Protein 3FBQ (pdb70)

Solvent-accessible surface area: 14993 Å² total; per-residue (Å²): 167,62,27,58,33,7,0,135,92,5,17,103,79,160,87,15,8,14,88,42,12,66,156,94,21,76,112,57,73,72,50,77,111,40,102,26,0,84,0,13,0,20,1,2,11,1,15,2,16,14,0,8,0,0,6,4,0,44,13,129,60,55,0,5,100,103,14,75,46,65,44,26,18,72,14,71,114,22,127,36,66,31,52,79,63,89,47,38,80,57,48,83,66,73,2,0,0,8,22,20,8,2,1,66,27,98,111,51,30,110,139,3,62,2,124,4,51,0,105,0,0,58,0,53,67,120,192,85,40,16,126,27,130,1,59,1,70,31,85,11,156,17,35,130,21,125,73,64,110,22,54,41,56,24,112,110,103,17,2,50,2,22,7,41,52,1,4,39,15,51,2,0,0,6,0,21,11,23,1,69,12,45,164,38,7,60,154,81,12,90,54,12,49,4,82,18,39,0,98,4,60,85,58,62,80,8,12,15,80,60,15,30,36,53,44,163,48,110,26,56,21,150,64,10,11,5,7,46,91,23,60,154,124,14,77,75,0,44,0,26,0,85,2,32,4,109,73,132,79,60,55,100,184,55,118,6,199,135,170,131,142,61,23,63,64,132,69,89,90,34,85,43,95,15,76,34,73,9,80,5,69,30,177

Structure (mmCIF, N/CA/C/O backbone):
data_3FBQ
#
_entry.id   3FBQ
#
_cell.length_a   101.406
_cell.length_b   101.406
_cell.length_c   101.406
_cell.angle_alpha   90.00
_cell.angle_beta   90.00
_cell.angle_gamma   90.00
#
_symmetry.space_group_name_H-M   'P 21 3'
#
loop_
_entity.id
_entity.type
_entity.pdbx_description
1 polymer 'Conserved domain protein'
2 water water
#
loop_
_atom_site.group_PDB
_atom_site.id
_atom_site.type_symbol
_atom_site.label_atom_id
_atom_site.label_alt_id
_atom_site.label_comp_id
_atom_site.label_asym_id
_atom_site.label_entity_id
_atom_site.label_seq_id
_atom_site.pdbx_PDB_ins_code
_atom_site.Cartn_x
_atom_site.Cartn_y
_atom_site.Cartn_z
_atom_site.occupancy
_atom_site.B_iso_or_equiv
_atom_site.auth_seq_id
_atom_site.auth_comp_id
_atom_site.auth_asym_id
_atom_site.auth_atom_id
_atom_site.pdbx_PDB_model_num
ATOM 1 N N . PRO A 1 4 ? 1.435 3.298 39.294 1.00 51.47 4 PRO A N 1
ATOM 2 C CA . PRO A 1 4 ? 0.612 3.168 38.088 1.00 50.78 4 PRO A CA 1
ATOM 3 C C . PRO A 1 4 ? 1.406 3.480 36.824 1.00 50.33 4 PRO A C 1
ATOM 4 O O . PRO A 1 4 ? 2.603 3.758 36.901 1.00 50.78 4 PRO A O 1
ATOM 8 N N . ILE A 1 5 ? 0.741 3.432 35.674 1.00 48.93 5 ILE A N 1
ATOM 9 C CA . ILE A 1 5 ? 1.307 2.804 34.487 1.00 47.38 5 ILE A CA 1
ATOM 10 C C . ILE A 1 5 ? 1.815 1.399 34.795 1.00 46.26 5 ILE A C 1
ATOM 11 O O . ILE A 1 5 ? 1.042 0.518 35.172 1.00 46.91 5 ILE A O 1
ATOM 16 N N . VAL A 1 6 ? 3.118 1.197 34.633 1.00 42.78 6 VAL A N 1
ATOM 17 C CA . VAL A 1 6 ? 3.758 -0.066 35.024 1.00 39.54 6 VAL A CA 1
ATOM 18 C C . VAL A 1 6 ? 4.550 0.276 36.249 1.00 37.41 6 VAL A C 1
ATOM 19 O O . VAL A 1 6 ? 5.122 1.378 36.341 1.00 37.93 6 VAL A O 1
ATOM 23 N N . GLY A 1 7 ? 4.542 -0.639 37.202 1.00 33.90 7 GLY A N 1
ATOM 24 C CA . GLY A 1 7 ? 5.076 -0.387 38.501 1.00 30.15 7 GLY A CA 1
ATOM 25 C C . GLY A 1 7 ? 6.569 -0.231 38.560 1.00 29.03 7 GLY A C 1
ATOM 26 O O . GLY A 1 7 ? 7.079 0.618 39.284 1.00 29.36 7 GLY A O 1
ATOM 27 N N . ASP A 1 8 ? 7.297 -1.064 37.832 1.00 27.57 8 ASP A N 1
ATOM 28 C CA . ASP A 1 8 ? 8.750 -0.970 37.828 1.00 26.31 8 ASP A CA 1
ATOM 29 C C . ASP A 1 8 ? 9.210 -0.893 36.342 1.00 25.40 8 ASP A C 1
ATOM 30 O O . ASP A 1 8 ? 9.288 -1.930 35.637 1.00 24.30 8 ASP A O 1
ATOM 35 N N . ILE A 1 9 ? 9.512 0.316 35.848 1.00 25.16 9 ILE A N 1
ATOM 36 C CA . ILE A 1 9 ? 9.757 0.355 34.432 1.00 25.32 9 ILE A CA 1
ATOM 37 C C . ILE A 1 9 ? 11.065 -0.400 34.056 1.00 26.23 9 ILE A C 1
ATOM 38 O O . ILE A 1 9 ? 11.143 -1.057 32.991 1.00 26.72 9 ILE A O 1
ATOM 43 N N . PHE A 1 10 ? 12.052 -0.382 34.954 1.00 26.68 10 PHE A N 1
ATOM 44 C CA . PHE A 1 10 ? 13.318 -1.036 34.676 1.00 26.86 10 PHE A CA 1
ATOM 45 C C . PHE A 1 10 ? 13.174 -2.526 34.359 1.00 27.26 10 PHE A C 1
ATOM 46 O O . PHE A 1 10 ? 13.829 -2.998 33.448 1.00 27.69 10 PHE A O 1
ATOM 54 N N . ARG A 1 11 ? 12.404 -3.269 35.169 1.00 27.08 11 ARG A N 1
ATOM 55 C CA . ARG A 1 11 ? 12.144 -4.674 34.929 1.00 27.59 11 ARG A CA 1
ATOM 56 C C . ARG A 1 11 ? 11.185 -4.802 33.736 1.00 27.80 11 ARG A C 1
ATOM 57 O O . ARG A 1 11 ? 11.325 -5.716 32.949 1.00 27.54 11 ARG A O 1
ATOM 65 N N . PHE A 1 12 ? 10.232 -3.880 33.575 1.00 27.51 12 PHE A N 1
ATOM 66 C CA . PHE A 1 12 ? 9.318 -4.045 32.496 1.00 28.26 12 PHE A CA 1
ATOM 67 C C . PHE A 1 12 ? 10.063 -4.022 31.184 1.00 29.66 12 PHE A C 1
ATOM 68 O O . PHE A 1 12 ? 9.686 -4.646 30.219 1.00 30.19 12 PHE A O 1
ATOM 76 N N . LEU A 1 13 ? 11.152 -3.301 31.171 1.00 31.67 13 LEU A N 1
ATOM 77 C CA . LEU A 1 13 ? 11.931 -3.110 29.977 1.00 33.33 13 LEU A CA 1
ATOM 78 C C . LEU A 1 13 ? 13.055 -4.093 29.737 1.00 35.70 13 LEU A C 1
ATOM 79 O O . LEU A 1 13 ? 13.766 -3.990 28.723 1.00 36.35 13 LEU A O 1
ATOM 84 N N . ASP A 1 14 ? 13.219 -5.051 30.644 1.00 38.05 14 ASP A N 1
ATOM 85 C CA . ASP A 1 14 ? 14.401 -5.862 30.657 1.00 40.81 14 ASP A CA 1
ATOM 86 C C . ASP A 1 14 ? 14.091 -7.288 30.127 1.00 43.75 14 ASP A C 1
ATOM 87 O O . ASP A 1 14 ? 13.779 -8.192 30.907 1.00 45.94 14 ASP A O 1
ATOM 92 N N . ASN A 1 15 ? 14.224 -7.479 28.809 1.00 47.38 15 ASN A N 1
ATOM 93 C CA . ASN A 1 15 ? 13.645 -8.619 27.986 1.00 50.77 15 ASN A CA 1
ATOM 94 C C . ASN A 1 15 ? 14.661 -9.218 26.967 1.00 52.44 15 ASN A C 1
ATOM 95 O O . ASN A 1 15 ? 15.599 -8.525 26.625 1.00 53.09 15 ASN A O 1
ATOM 100 N N . GLY A 1 16 ? 14.572 -10.480 26.498 1.00 55.07 16 GLY A N 1
ATOM 101 C CA . GLY A 1 16 ? 14.074 -11.689 27.200 1.00 57.24 16 GLY A CA 1
ATOM 102 C C . GLY A 1 16 ? 15.254 -12.456 27.843 1.00 59.07 16 GLY A C 1
ATOM 103 O O . GLY A 1 16 ? 15.048 -13.311 28.737 1.00 59.63 16 GLY A O 1
ATOM 104 N N . ARG A 1 17 ? 16.497 -12.184 27.379 1.00 60.26 17 ARG A N 1
ATOM 105 C CA . ARG A 1 17 ? 17.712 -12.296 28.266 1.00 60.37 17 ARG A CA 1
ATOM 106 C C . ARG A 1 17 ? 17.617 -11.114 29.260 1.00 59.27 17 ARG A C 1
ATOM 107 O O . ARG A 1 17 ? 17.446 -9.949 28.846 1.00 59.49 17 ARG A O 1
ATOM 115 N N . THR A 1 18 ? 17.747 -11.461 30.546 1.00 57.51 18 THR A N 1
ATOM 116 C CA . THR A 1 18 ? 17.123 -10.765 31.674 1.00 55.31 18 THR A CA 1
ATOM 117 C C . THR A 1 18 ? 18.035 -10.851 32.939 1.00 53.95 18 THR A C 1
ATOM 118 O O . THR A 1 18 ? 18.802 -11.846 33.104 1.00 53.77 18 THR A O 1
ATOM 122 N N . GLY A 1 19 ? 17.949 -9.815 33.801 1.00 50.90 19 GLY A N 1
ATOM 123 C CA . GLY A 1 19 ? 18.695 -9.742 35.053 1.00 46.76 19 GLY A CA 1
ATOM 124 C C . GLY A 1 19 ? 19.273 -8.365 35.415 1.00 43.96 19 GLY A C 1
ATOM 125 O O . GLY A 1 19 ? 19.181 -7.957 36.579 1.00 43.24 19 GLY A O 1
ATOM 126 N N . LEU A 1 20 ? 19.857 -7.649 34.447 1.00 40.55 20 LEU A N 1
ATOM 127 C CA . LEU A 1 20 ? 20.622 -6.464 34.784 1.00 37.74 20 LEU A CA 1
ATOM 128 C C . LEU A 1 20 ? 19.824 -5.457 35.626 1.00 37.01 20 LEU A C 1
ATOM 129 O O . LEU A 1 20 ? 20.286 -5.031 36.726 1.00 35.87 20 LEU A O 1
ATOM 134 N N . TYR A 1 21 ? 18.622 -5.106 35.147 1.00 35.97 21 TYR A N 1
ATOM 135 C CA . TYR A 1 21 ? 17.835 -4.047 35.806 1.00 35.24 21 TYR A CA 1
ATOM 136 C C . TYR A 1 21 ? 17.112 -4.462 37.063 1.00 34.84 21 TYR A C 1
ATOM 137 O O . TYR A 1 21 ? 16.567 -3.605 37.807 1.00 34.11 21 TYR A O 1
ATOM 146 N N . GLU A 1 22 ? 17.161 -5.765 37.314 1.00 34.76 22 GLU A N 1
ATOM 147 C CA . GLU A 1 22 ? 16.466 -6.331 38.442 1.00 35.99 22 GLU A CA 1
ATOM 148 C C . GLU A 1 22 ? 16.499 -5.483 39.750 1.00 35.26 22 GLU A C 1
ATOM 149 O O . GLU A 1 22 ? 15.446 -5.298 40.345 1.00 35.30 22 GLU A O 1
ATOM 155 N N . ASN A 1 23 ? 17.648 -4.915 40.160 1.00 34.65 23 ASN A N 1
ATOM 156 C CA . ASN A 1 23 ? 17.658 -4.095 41.392 1.00 33.80 23 ASN A CA 1
ATOM 157 C C . ASN A 1 23 ? 17.702 -2.619 41.246 1.00 32.85 23 ASN A C 1
ATOM 158 O O . ASN A 1 23 ? 17.987 -1.917 42.215 1.00 33.19 23 ASN A O 1
ATOM 163 N N . TYR A 1 24 ? 17.370 -2.128 40.072 1.00 31.76 24 TYR A N 1
ATOM 164 C CA . TYR A 1 24 ? 17.501 -0.710 39.821 1.00 31.08 24 TYR A CA 1
ATOM 165 C C . TYR A 1 24 ? 16.433 0.173 40.532 1.00 31.07 24 TYR A C 1
ATOM 166 O O . TYR A 1 24 ? 16.753 1.232 41.087 1.00 30.49 24 TYR A O 1
ATOM 175 N N . LYS A 1 25 ? 15.175 -0.242 40.524 1.00 31.13 25 LYS A N 1
ATOM 176 C CA . LYS A 1 25 ? 14.166 0.647 41.084 1.00 32.45 25 LYS A CA 1
ATOM 177 C C . LYS A 1 25 ? 14.414 0.863 42.539 1.00 32.93 25 LYS A C 1
ATOM 178 O O . LYS A 1 25 ? 14.182 1.940 43.058 1.00 33.29 25 LYS A O 1
ATOM 184 N N . GLU A 1 26 ? 14.870 -0.182 43.218 1.00 33.72 26 GLU A N 1
ATOM 185 C CA . GLU A 1 26 ? 14.878 -0.102 44.652 1.00 34.10 26 GLU A CA 1
ATOM 186 C C . GLU A 1 26 ? 15.985 0.876 45.065 1.00 32.99 26 GLU A C 1
ATOM 187 O O . GLU A 1 26 ? 15.926 1.544 46.098 1.00 32.20 26 GLU A O 1
ATOM 193 N N . PHE A 1 27 ? 16.974 0.984 44.209 1.00 31.90 27 PHE A N 1
ATOM 194 C CA . PHE A 1 27 ? 18.075 1.815 44.514 1.00 31.59 27 PHE A CA 1
ATOM 195 C C . PHE A 1 27 ? 17.887 3.115 43.842 1.00 31.72 27 PHE A C 1
ATOM 196 O O . PHE A 1 27 ? 18.649 4.031 44.044 1.00 32.72 27 PHE A O 1
ATOM 204 N N . SER A 1 28 ? 16.808 3.220 43.101 1.00 31.66 28 SER A N 1
ATOM 205 C CA . SER A 1 28 ? 16.470 4.488 42.467 1.00 31.53 28 SER A CA 1
ATOM 206 C C . SER A 1 28 ? 15.846 5.562 43.330 1.00 30.57 28 SER A C 1
ATOM 207 O O . SER A 1 28 ? 15.306 5.292 44.417 1.00 29.77 28 SER A O 1
ATOM 210 N N . THR A 1 29 ? 15.971 6.790 42.833 1.00 30.34 29 THR A N 1
ATOM 211 C CA . THR A 1 29 ? 15.306 7.933 43.428 1.00 30.28 29 THR A CA 1
ATOM 212 C C . THR A 1 29 ? 14.116 8.167 42.548 1.00 30.80 29 THR A C 1
ATOM 213 O O . THR A 1 29 ? 14.246 8.417 41.308 1.00 30.38 29 THR A O 1
ATOM 217 N N . GLU A 1 30 ? 12.975 8.081 43.198 1.00 30.48 30 GLU A N 1
ATOM 218 C CA . GLU A 1 30 ? 11.723 8.176 42.522 1.00 32.09 30 GLU A CA 1
ATOM 219 C C . GLU A 1 30 ? 11.410 9.638 42.416 1.00 31.44 30 GLU A C 1
ATOM 220 O O . GLU A 1 30 ? 11.424 10.306 43.446 1.00 30.87 30 GLU A O 1
ATOM 226 N N . LEU A 1 31 ? 11.132 10.153 41.213 1.00 30.19 31 LEU A N 1
ATOM 227 C CA . LEU A 1 31 ? 10.669 11.517 41.230 1.00 29.51 31 LEU A CA 1
ATOM 228 C C . LEU A 1 31 ? 9.345 11.896 40.591 1.00 28.99 31 LEU A C 1
ATOM 229 O O . LEU A 1 31 ? 8.698 12.823 41.033 1.00 28.13 31 LEU A O 1
ATOM 234 N N . ASN A 1 32 ? 8.886 11.166 39.605 1.00 28.49 32 ASN A N 1
ATOM 235 C CA . ASN A 1 32 ? 7.574 11.467 39.098 1.00 28.85 32 ASN A CA 1
ATOM 236 C C . ASN A 1 32 ? 7.396 12.985 38.884 1.00 29.51 32 ASN A C 1
ATOM 237 O O . ASN A 1 32 ? 6.351 13.543 39.055 1.00 30.44 32 ASN A O 1
ATOM 242 N N . MET A 1 33 ? 8.453 13.657 38.484 1.00 31.23 33 MET A N 1
ATOM 243 C CA . MET A 1 33 ? 8.343 15.063 38.081 1.00 31.99 33 MET A CA 1
ATOM 244 C C . MET A 1 33 ? 7.823 15.209 36.611 1.00 31.50 33 MET A C 1
ATOM 245 O O . MET A 1 33 ? 8.2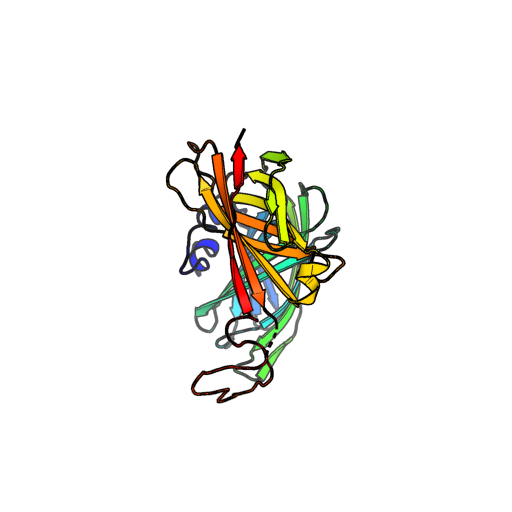93 14.509 35.702 1.00 31.63 33 MET A O 1
ATOM 250 N N . THR A 1 34 ? 6.809 16.052 36.419 1.00 30.60 34 THR A N 1
ATOM 251 C CA . THR A 1 34 ? 6.071 16.131 35.147 1.00 31.82 34 THR A CA 1
ATOM 252 C C . THR A 1 34 ? 6.234 17.447 34.384 1.00 30.90 34 THR A C 1
ATOM 253 O O . THR A 1 34 ? 6.344 18.489 34.990 1.00 30.81 34 THR A O 1
ATOM 257 N N . ARG A 1 35 ? 6.240 17.346 33.057 1.00 30.40 35 ARG A N 1
ATOM 258 C CA . ARG A 1 35 ? 6.166 18.447 32.118 1.00 30.72 35 ARG A CA 1
ATOM 259 C C . ARG A 1 35 ? 5.044 18.234 31.114 1.00 30.36 35 ARG A C 1
ATOM 260 O O . ARG A 1 35 ? 4.899 17.146 30.575 1.00 30.22 35 ARG A O 1
ATOM 268 N N . GLU A 1 36 ? 4.230 19.262 30.868 1.00 30.71 36 GLU A N 1
ATOM 269 C CA . GLU A 1 36 ? 3.149 19.123 29.886 1.00 31.10 36 GLU A CA 1
ATOM 270 C C . GLU A 1 36 ? 2.887 20.243 28.877 1.00 29.94 36 GLU A C 1
ATOM 271 O O . GLU A 1 36 ? 2.477 21.315 29.273 1.00 30.70 36 GLU A O 1
ATOM 277 N N . SER A 1 37 ? 3.064 19.980 27.583 1.00 28.71 37 SER A N 1
ATOM 278 C CA . SER A 1 37 ? 2.689 20.927 26.521 1.00 27.54 37 SER A CA 1
ATOM 279 C C . SER A 1 37 ? 1.993 20.128 25.444 1.00 27.16 37 SER A C 1
ATOM 280 O O . SER A 1 37 ? 2.227 18.925 25.320 1.00 27.42 37 SER A O 1
ATOM 283 N N . ASN A 1 38 ? 1.129 20.790 24.685 1.00 26.12 38 ASN A N 1
ATOM 284 C CA . ASN A 1 38 ? 0.597 20.257 23.450 1.00 26.36 38 ASN A CA 1
ATOM 285 C C . ASN A 1 38 ? -0.076 18.945 23.456 1.00 25.56 38 ASN A C 1
ATOM 286 O O . ASN A 1 38 ? 0.083 18.192 22.492 1.00 25.87 38 ASN A O 1
ATOM 291 N N . GLY A 1 39 ? -0.824 18.658 24.494 1.00 24.71 39 GLY A N 1
ATOM 292 C CA . GLY A 1 39 ? -1.446 17.371 24.615 1.00 25.03 39 GLY A CA 1
ATOM 293 C C . GLY A 1 39 ? -0.539 16.254 25.090 1.00 25.87 39 GLY A C 1
ATOM 294 O O . GLY A 1 39 ? -1.008 15.113 25.222 1.00 27.01 39 GLY A O 1
ATOM 295 N N . VAL A 1 40 ? 0.740 16.558 25.357 1.00 24.65 40 VAL A N 1
ATOM 296 C CA . VAL A 1 40 ? 1.695 15.549 25.772 1.00 24.12 40 VAL A CA 1
ATOM 297 C C . VAL A 1 40 ? 2.324 15.779 27.197 1.00 23.93 40 VAL A C 1
ATOM 298 O O . VAL A 1 40 ? 3.080 16.728 27.447 1.00 22.67 40 VAL A O 1
ATOM 302 N N . LYS A 1 41 ? 2.042 14.847 28.098 1.00 23.76 41 LYS A N 1
ATOM 303 C CA . LYS A 1 41 ? 2.562 14.854 29.443 1.00 23.99 41 LYS A CA 1
ATOM 304 C C . LYS A 1 41 ? 3.743 13.932 29.466 1.00 24.11 41 LYS A C 1
ATOM 305 O O . LYS A 1 41 ? 3.562 12.735 29.225 1.00 25.68 41 LYS A O 1
ATOM 311 N N . VAL A 1 42 ? 4.955 14.454 29.692 1.00 23.77 42 VAL A N 1
ATOM 312 C CA . VAL A 1 42 ? 6.154 13.615 29.945 1.00 22.34 42 VAL A CA 1
ATOM 313 C C . VAL A 1 42 ? 6.517 13.630 31.449 1.00 23.22 42 VAL A C 1
ATOM 314 O O . VAL A 1 42 ? 6.645 14.705 32.006 1.00 22.48 42 VAL A O 1
ATOM 318 N N . THR A 1 43 ? 6.630 12.433 32.074 1.00 23.31 43 THR A N 1
ATOM 319 C CA . THR A 1 43 ? 7.058 12.217 33.434 1.00 23.20 43 THR A CA 1
ATOM 320 C C . THR A 1 43 ? 8.374 11.507 33.458 1.00 25.53 43 THR A C 1
ATOM 321 O O . THR A 1 43 ? 8.609 10.586 32.680 1.00 25.10 43 THR A O 1
ATOM 325 N N . ILE A 1 44 ? 9.252 11.933 34.360 1.00 27.43 44 ILE A N 1
ATOM 326 C CA . ILE A 1 44 ? 10.553 11.295 34.524 1.00 28.14 44 ILE A CA 1
ATOM 327 C C . ILE A 1 44 ? 10.641 10.559 35.857 1.00 28.88 44 ILE A C 1
ATOM 328 O O . ILE A 1 44 ? 10.898 11.165 36.897 1.00 29.43 44 ILE A O 1
ATOM 333 N N . ASN A 1 45 ? 10.427 9.248 35.818 1.00 29.30 45 ASN A N 1
ATOM 334 C CA . ASN A 1 45 ? 10.035 8.500 37.007 1.00 29.41 45 ASN A CA 1
ATOM 335 C C . ASN A 1 45 ? 11.226 8.181 37.905 1.00 29.98 45 ASN A C 1
ATOM 336 O O . ASN A 1 45 ? 11.576 8.964 38.788 1.00 31.77 45 ASN A O 1
ATOM 341 N N . ASP A 1 46 ? 11.844 7.028 37.673 1.00 30.96 46 ASP A N 1
ATOM 342 C CA . ASP A 1 46 ? 12.968 6.583 38.488 1.00 32.01 46 ASP A CA 1
ATOM 343 C C . ASP A 1 46 ? 14.280 7.180 37.990 1.00 31.07 46 ASP A C 1
ATOM 344 O O . ASP A 1 46 ? 14.487 7.330 36.786 1.00 32.34 46 ASP A O 1
ATOM 349 N N . VAL A 1 47 ? 15.163 7.517 38.924 1.00 29.55 47 VAL A N 1
ATOM 350 C CA . VAL A 1 47 ? 16.461 8.085 38.581 1.00 28.86 47 VAL A CA 1
ATOM 351 C C . VAL A 1 47 ? 17.584 7.407 39.360 1.00 27.58 47 VAL A C 1
ATOM 352 O O . VAL A 1 47 ? 17.422 7.068 40.532 1.00 27.27 47 VAL A O 1
ATOM 356 N N . ILE A 1 48 ? 18.721 7.213 38.700 1.00 25.94 48 ILE A N 1
ATOM 357 C CA . ILE A 1 48 ? 19.854 6.491 39.305 1.00 22.80 48 ILE A CA 1
ATOM 358 C C . ILE A 1 48 ? 21.124 6.691 38.482 1.00 22.95 48 ILE A C 1
ATOM 359 O O . ILE A 1 48 ? 21.091 6.859 37.277 1.00 22.37 48 ILE A O 1
ATOM 364 N N . SER A 1 49 ? 22.261 6.612 39.135 1.00 24.57 49 SER A N 1
ATOM 365 C CA . SER A 1 49 ? 23.549 6.948 38.532 1.00 26.37 49 SER A CA 1
ATOM 366 C C . SER A 1 49 ? 24.629 6.121 39.200 1.00 28.29 49 SER A C 1
ATOM 367 O O . SER A 1 49 ? 24.832 6.135 40.455 1.00 28.58 49 SER A O 1
ATOM 370 N N . ASP A 1 50 ? 25.280 5.367 38.327 1.00 29.76 50 ASP A N 1
ATOM 371 C CA . ASP A 1 50 ? 26.397 4.445 38.596 1.00 30.61 50 ASP A CA 1
ATOM 372 C C . ASP A 1 50 ? 27.504 5.246 39.224 1.00 30.56 50 ASP A C 1
ATOM 373 O O . ASP A 1 50 ? 28.383 4.677 39.797 1.00 32.81 50 ASP A O 1
ATOM 378 N N . GLY A 1 51 ? 27.549 6.549 39.001 1.00 29.06 51 GLY A N 1
ATOM 379 C CA . GLY A 1 51 ? 28.855 7.204 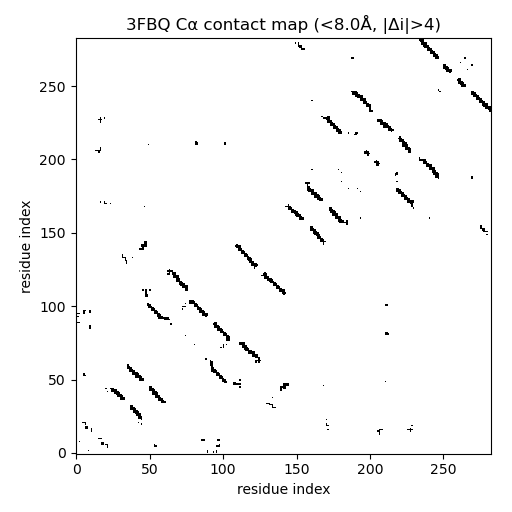38.947 1.00 27.68 51 GLY A CA 1
ATOM 380 C C . GLY A 1 51 ? 29.390 7.179 37.520 1.00 27.42 51 GLY A C 1
ATOM 381 O O . GLY A 1 51 ? 30.108 8.114 37.074 1.00 26.38 51 GLY A O 1
ATOM 382 N N . ARG A 1 52 ? 29.044 6.124 36.783 1.00 26.38 52 ARG A N 1
ATOM 383 C CA . ARG A 1 52 ? 29.543 6.023 35.434 1.00 26.32 52 ARG A CA 1
ATOM 384 C C . ARG A 1 52 ? 28.428 6.347 34.485 1.00 26.58 52 ARG A C 1
ATOM 385 O O . ARG A 1 52 ? 28.628 7.076 33.514 1.00 26.51 52 ARG A O 1
ATOM 393 N N . THR A 1 53 ? 27.262 5.740 34.738 1.00 26.36 53 THR A N 1
ATOM 394 C CA . THR A 1 53 ? 26.164 5.845 33.807 1.00 24.60 53 THR A CA 1
ATOM 395 C C . THR A 1 53 ? 24.883 6.337 34.530 1.00 25.61 53 THR A C 1
ATOM 396 O O . THR A 1 53 ? 24.702 6.098 35.740 1.00 27.36 53 THR A O 1
ATOM 400 N N . LEU A 1 54 ? 24.046 7.112 33.838 1.00 24.86 54 LEU A N 1
ATOM 401 C CA . LEU A 1 54 ? 22.854 7.670 34.445 1.00 23.96 54 LEU A CA 1
ATOM 402 C C . LEU A 1 54 ? 21.679 7.071 33.710 1.00 24.18 54 LEU A C 1
ATOM 403 O O . LEU A 1 54 ? 21.656 7.062 32.477 1.00 24.54 54 LEU A O 1
ATOM 408 N N . SER A 1 55 ? 20.747 6.485 34.446 1.00 24.26 55 SER A N 1
ATOM 409 C CA . SER A 1 55 ? 19.663 5.813 33.794 1.00 25.22 55 SER A CA 1
ATOM 410 C C . SER A 1 55 ? 18.440 6.417 34.366 1.00 27.29 55 SER A C 1
ATOM 411 O O . SER A 1 55 ? 18.352 6.744 35.565 1.00 29.12 55 SER A O 1
ATOM 414 N N . ILE A 1 56 ? 17.502 6.617 33.464 1.00 28.74 56 ILE A N 1
ATOM 415 C CA . ILE A 1 56 ? 16.309 7.349 33.732 1.00 29.85 56 ILE A CA 1
ATOM 416 C C . ILE A 1 56 ? 15.117 6.621 33.128 1.00 30.77 56 ILE A C 1
ATOM 417 O O . ILE A 1 56 ? 15.210 5.996 32.048 1.00 31.26 56 ILE A O 1
ATOM 422 N N . THR A 1 57 ? 13.997 6.749 33.821 1.00 30.38 57 THR A N 1
ATOM 423 C CA . THR A 1 57 ? 12.802 6.030 33.507 1.00 29.55 57 THR A CA 1
ATOM 424 C C . THR A 1 57 ? 11.712 7.072 33.300 1.00 28.76 57 THR A C 1
ATOM 425 O O . THR A 1 57 ? 11.682 8.109 34.000 1.00 28.79 57 THR A O 1
ATOM 429 N N . TYR A 1 58 ? 10.850 6.874 32.312 1.00 27.22 58 TYR A N 1
ATOM 430 C CA . TYR A 1 58 ? 9.868 7.900 32.067 1.00 26.24 58 TYR A CA 1
ATOM 431 C C . TYR A 1 58 ? 8.594 7.350 31.527 1.00 26.57 58 TYR A C 1
ATOM 432 O O . TYR A 1 58 ? 8.555 6.223 31.032 1.00 27.05 58 TYR A O 1
ATOM 441 N N . SER A 1 59 ? 7.552 8.174 31.588 1.00 27.12 59 SER A N 1
ATOM 442 C CA . SER A 1 59 ? 6.300 7.917 30.886 1.00 27.34 59 SER A CA 1
ATOM 443 C C . SER A 1 59 ? 6.001 8.993 29.901 1.00 26.75 59 SER A C 1
ATOM 444 O O . SER A 1 59 ? 6.469 10.105 30.002 1.00 26.46 59 SER A O 1
ATOM 447 N N . LEU A 1 60 ? 5.171 8.651 28.948 1.00 27.55 60 LEU A N 1
ATOM 448 C CA . LEU A 1 60 ? 4.825 9.562 27.932 1.00 29.18 60 LEU A CA 1
ATOM 449 C C . LEU A 1 60 ? 3.334 9.292 27.727 1.00 30.38 60 LEU A C 1
ATOM 450 O O . LEU A 1 60 ? 2.964 8.148 27.475 1.00 30.54 60 LEU A O 1
ATOM 455 N N . GLU A 1 61 ? 2.496 10.321 27.932 1.00 30.82 61 GLU A N 1
ATOM 456 C CA . GLU A 1 61 ? 1.057 10.203 27.811 1.00 32.29 61 GLU A CA 1
ATOM 457 C C . GLU A 1 61 ? 0.556 11.278 26.910 1.00 32.65 61 GLU A C 1
ATOM 458 O O . GLU A 1 61 ? 1.001 12.416 27.003 1.00 33.80 61 GLU A O 1
ATOM 464 N N . SER A 1 62 ? -0.379 10.922 26.042 1.00 32.78 62 SER A N 1
ATOM 465 C CA . SER A 1 62 ? -0.866 11.830 25.081 1.00 33.72 62 SER A CA 1
ATOM 466 C C . SER A 1 62 ? -2.373 11.851 24.904 1.00 35.37 62 SER A C 1
ATOM 467 O O . SER A 1 62 ? -3.084 11.065 25.502 1.00 34.87 62 SER A O 1
ATOM 470 N N . GLU A 1 63 ? -2.851 12.767 24.069 1.00 37.33 63 GLU A N 1
ATOM 471 C CA . GLU A 1 63 ? -4.281 13.029 23.955 1.00 39.36 63 GLU A CA 1
ATOM 472 C C . GLU A 1 63 ? -4.884 12.288 22.766 1.00 39.90 63 GLU A C 1
ATOM 473 O O . GLU A 1 63 ? -6.001 12.582 22.340 1.00 40.46 63 GLU A O 1
ATOM 479 N N . GLN A 1 64 ? -4.137 11.326 22.234 1.00 40.44 64 GLN A N 1
ATOM 480 C CA . GLN A 1 64 ? -4.073 11.113 20.793 1.00 40.53 64 GLN A CA 1
ATOM 481 C C . GLN A 1 64 ? -2.891 10.226 20.418 1.00 41.44 64 GLN A C 1
ATOM 482 O O . GLN A 1 64 ? -1.822 10.311 21.023 1.00 42.32 64 GLN A O 1
ATOM 488 N N . ASP A 1 65 ? -3.090 9.375 19.417 1.00 41.63 65 ASP A N 1
ATOM 489 C CA . ASP A 1 65 ? -2.292 8.164 19.271 1.00 42.69 65 ASP A CA 1
ATOM 490 C C . ASP A 1 65 ? -0.831 8.497 18.989 1.00 42.73 65 ASP A C 1
ATOM 491 O O . ASP A 1 65 ? -0.526 9.291 18.100 1.00 43.64 65 ASP A O 1
ATOM 496 N N . LEU A 1 66 ? 0.069 7.884 19.752 1.00 42.69 66 LEU A N 1
ATOM 497 C CA . LEU A 1 66 ? 1.486 7.876 19.409 1.00 42.66 66 LEU A CA 1
ATOM 498 C C . LEU A 1 66 ? 1.796 6.803 18.371 1.00 42.95 66 LEU A C 1
ATOM 499 O O . LEU A 1 66 ? 2.828 6.852 17.702 1.00 42.37 66 LEU A O 1
ATOM 504 N N . GLY A 1 67 ? 0.895 5.834 18.242 1.00 43.11 67 GLY A N 1
ATOM 505 C CA . GLY A 1 67 ? 1.124 4.699 17.392 1.00 42.60 67 GLY A CA 1
ATOM 506 C C . GLY A 1 67 ? 2.139 3.769 18.016 1.00 42.79 67 GLY A C 1
ATOM 507 O O . GLY A 1 67 ? 2.206 3.668 19.231 1.00 42.90 67 GLY A O 1
ATOM 508 N N . ASP A 1 68 ? 2.951 3.140 17.165 1.00 42.92 68 ASP A N 1
ATOM 509 C CA . ASP A 1 68 ? 3.717 1.948 17.493 1.00 42.59 68 ASP A CA 1
ATOM 510 C C . ASP A 1 68 ? 5.162 2.232 17.861 1.00 42.64 68 ASP A C 1
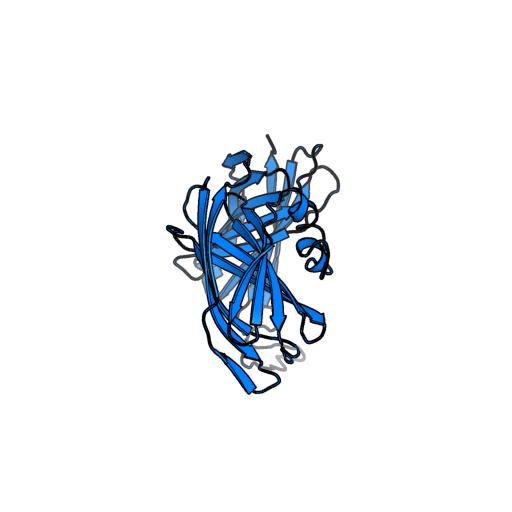ATOM 511 O O . ASP A 1 68 ? 5.771 1.509 18.659 1.00 43.01 68 ASP A O 1
ATOM 516 N N . ASP A 1 69 ? 5.732 3.274 17.272 1.00 41.80 69 ASP A N 1
ATOM 517 C CA . ASP A 1 69 ? 7.125 3.556 17.555 1.00 40.69 69 ASP A CA 1
ATOM 518 C C . ASP A 1 69 ? 7.377 5.057 17.574 1.00 39.49 69 ASP A C 1
ATOM 519 O O . ASP A 1 69 ? 8.038 5.596 16.660 1.00 39.58 69 ASP A O 1
ATOM 524 N N . PRO A 1 70 ? 6.886 5.728 18.629 1.00 37.15 70 PRO A N 1
ATOM 525 C CA . PRO A 1 70 ? 7.089 7.183 18.654 1.00 35.51 70 PRO A CA 1
ATOM 526 C C . PRO A 1 70 ? 8.591 7.526 18.760 1.00 34.64 70 PRO A C 1
ATOM 527 O O . PRO A 1 70 ? 9.360 6.783 19.359 1.00 34.82 70 PRO A O 1
ATOM 531 N N . ILE A 1 71 ? 9.024 8.628 18.164 1.00 33.15 71 ILE A N 1
ATOM 532 C CA . ILE A 1 71 ? 10.433 8.997 18.248 1.00 31.65 71 ILE A CA 1
ATOM 533 C C . ILE A 1 71 ? 10.672 10.262 19.089 1.00 30.83 71 ILE A C 1
ATOM 534 O O . ILE A 1 71 ? 10.165 11.352 18.758 1.00 30.50 71 ILE A O 1
ATOM 539 N N . ILE A 1 72 ? 11.409 10.119 20.192 1.00 29.97 72 ILE A N 1
ATOM 540 C CA . ILE A 1 72 ? 11.739 11.279 21.019 1.00 29.60 72 ILE A CA 1
ATOM 541 C C . ILE A 1 72 ? 12.787 12.080 20.274 1.00 29.48 72 ILE A C 1
ATOM 542 O O . ILE A 1 72 ? 13.893 11.543 20.086 1.00 31.51 72 ILE A O 1
ATOM 547 N N . LEU A 1 73 ? 12.460 13.310 19.859 1.00 26.91 73 LEU A N 1
ATOM 548 C CA . LEU A 1 73 ? 13.430 14.276 19.385 1.00 25.25 73 LEU A CA 1
ATOM 549 C C . LEU A 1 73 ? 13.982 15.146 20.540 1.00 26.27 73 LEU A C 1
ATOM 550 O O . LEU A 1 73 ? 13.204 15.879 21.206 1.00 28.07 73 LEU A O 1
ATOM 555 N N . GLY A 1 74 ? 15.301 15.132 20.737 1.00 26.08 74 GLY A N 1
ATOM 556 C CA . GLY A 1 74 ? 15.958 15.872 21.800 1.00 27.00 74 GLY A CA 1
ATOM 557 C C . GLY A 1 74 ? 17.046 15.007 22.419 1.00 28.67 74 GLY A C 1
ATOM 558 O O . GLY A 1 74 ? 17.580 14.184 21.773 1.00 28.44 74 GLY A O 1
ATOM 559 N N . GLY A 1 75 ? 17.409 15.171 23.680 1.00 30.79 75 GLY A N 1
ATOM 560 C CA . GLY A 1 75 ? 18.547 14.435 24.186 1.00 32.31 75 GLY A CA 1
ATOM 561 C C . GLY A 1 75 ? 18.720 14.549 25.657 1.00 34.24 75 GLY A C 1
ATOM 562 O O . GLY A 1 75 ? 18.356 15.532 26.256 1.00 36.63 75 GLY A O 1
ATOM 563 N N . LEU A 1 76 ? 19.261 13.514 26.253 1.00 35.26 76 LEU A N 1
ATOM 564 C CA . LEU A 1 76 ? 19.603 13.557 27.625 1.00 36.34 76 LEU A CA 1
ATOM 565 C C . LEU A 1 76 ? 21.068 13.969 27.554 1.00 38.16 76 LEU A C 1
ATOM 566 O O . LEU A 1 76 ? 21.821 13.382 26.782 1.00 39.04 76 LEU A O 1
ATOM 571 N N . ASP A 1 77 ? 21.478 14.980 28.324 1.00 39.30 77 ASP A N 1
ATOM 572 C CA . ASP A 1 77 ? 22.835 15.493 28.254 1.00 39.87 77 ASP A CA 1
ATOM 573 C C . A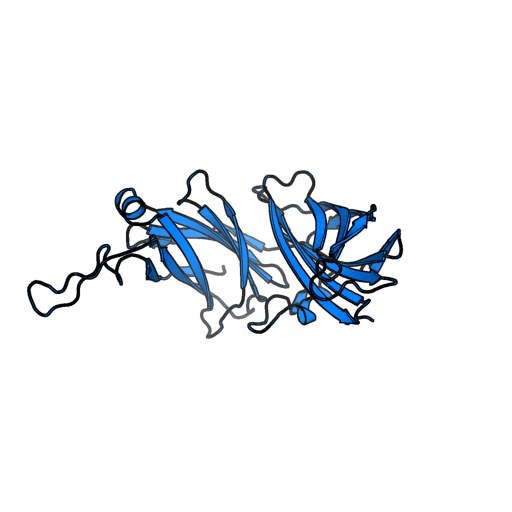SP A 1 77 ? 23.425 15.691 29.610 1.00 39.58 77 ASP A C 1
ATOM 574 O O . ASP A 1 77 ? 22.828 16.312 30.489 1.00 41.28 77 ASP A O 1
ATOM 579 N N . ILE A 1 78 ? 24.608 15.153 29.797 1.00 37.92 78 ILE A N 1
ATOM 580 C CA . ILE A 1 78 ? 25.331 15.372 31.016 1.00 35.78 78 ILE A CA 1
ATOM 581 C C . ILE A 1 78 ? 26.253 16.606 30.868 1.00 35.20 78 ILE A C 1
ATOM 582 O O . ILE A 1 78 ? 27.076 16.697 29.959 1.00 34.93 78 ILE A O 1
ATOM 587 N N . MET A 1 79 ? 26.100 17.558 31.764 1.00 34.57 79 MET A N 1
ATOM 588 C CA . MET A 1 79 ? 27.026 18.664 31.878 1.00 34.00 79 MET A CA 1
ATOM 589 C C . MET A 1 79 ? 28.415 18.131 32.184 1.00 34.90 79 MET A C 1
ATOM 590 O O . MET A 1 79 ? 28.558 17.213 33.037 1.00 34.91 79 MET A O 1
ATOM 595 N N . ASP A 1 80 ? 29.443 18.648 31.477 1.00 35.56 80 ASP A N 1
ATOM 596 C CA . ASP A 1 80 ? 30.852 18.306 31.756 1.00 35.99 80 ASP A CA 1
ATOM 597 C C . ASP A 1 80 ? 31.113 16.810 31.582 1.00 37.45 80 ASP A C 1
ATOM 598 O O . ASP A 1 80 ? 32.022 16.222 32.208 1.00 36.39 80 ASP A O 1
ATOM 603 N N . ALA A 1 81 ? 30.274 16.157 30.780 1.00 39.40 81 ALA A N 1
ATOM 604 C CA . ALA A 1 81 ? 30.565 14.797 30.336 1.00 40.86 81 ALA A CA 1
ATOM 605 C C . ALA A 1 81 ? 31.807 15.035 29.532 1.00 42.56 81 ALA A C 1
ATOM 606 O O . ALA A 1 81 ? 31.963 16.120 28.911 1.00 44.25 81 ALA A O 1
ATOM 608 N N . HIS A 1 82 ? 32.744 14.113 29.522 1.00 42.90 82 HIS A N 1
ATOM 609 C CA . HIS A 1 82 ? 33.762 14.411 28.563 1.00 42.95 82 HIS A CA 1
ATOM 610 C C . HIS A 1 82 ? 33.250 13.863 27.237 1.00 41.55 82 HIS A C 1
ATOM 611 O O . HIS A 1 82 ? 32.472 14.520 26.573 1.00 40.59 82 HIS A O 1
ATOM 618 N N . GLY A 1 83 ? 33.467 12.635 26.866 1.00 40.94 83 GLY A N 1
ATOM 619 C CA . GLY A 1 83 ? 32.557 12.240 25.754 1.00 39.36 83 GLY A CA 1
ATOM 620 C C . GLY A 1 83 ? 31.261 11.789 26.368 1.00 37.98 83 GLY A C 1
ATOM 621 O O . GLY A 1 83 ? 31.096 11.812 27.592 1.00 38.88 83 GLY A O 1
ATOM 622 N N . SER A 1 84 ? 30.338 11.324 25.558 1.00 36.63 84 SER A N 1
ATOM 623 C CA . SER A 1 84 ? 29.249 10.550 26.136 1.00 34.93 84 SER A CA 1
ATOM 624 C C . SER A 1 84 ? 28.657 9.580 25.154 1.00 34.01 84 SER A C 1
ATOM 625 O O . SER A 1 84 ? 28.641 9.868 23.946 1.00 33.30 84 SER A O 1
ATOM 628 N N . SER A 1 85 ? 28.188 8.438 25.667 1.00 3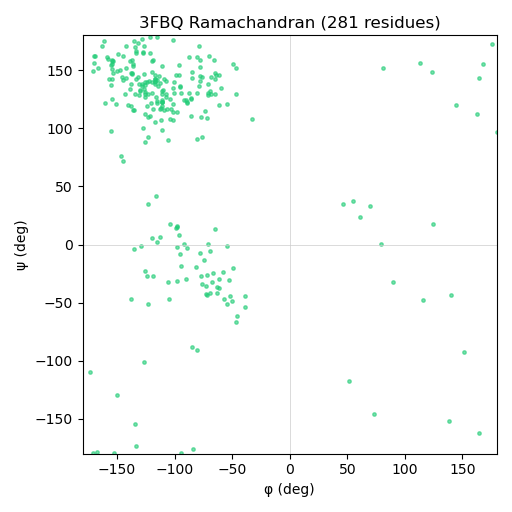3.38 85 SER A N 1
ATOM 629 C CA . SER A 1 85 ? 27.335 7.548 24.891 1.00 33.95 85 SER A CA 1
ATOM 630 C C . SER A 1 85 ? 26.018 7.176 25.569 1.00 34.95 85 SER A C 1
ATOM 631 O O . SER A 1 85 ? 25.790 7.515 26.725 1.00 36.62 85 SER A O 1
ATOM 634 N N . GLY A 1 86 ? 25.109 6.521 24.858 1.00 35.18 86 GLY A N 1
ATOM 635 C CA . GLY A 1 86 ? 23.811 6.244 25.458 1.00 34.26 86 GLY A CA 1
ATOM 636 C C . GLY A 1 86 ? 22.967 5.327 24.632 1.00 34.55 86 GLY A C 1
ATOM 637 O O . GLY A 1 86 ? 23.379 4.898 23.566 1.00 36.11 86 GLY A O 1
ATOM 638 N N . SER A 1 87 ? 21.777 5.055 25.137 1.00 34.19 87 SER A N 1
ATOM 639 C CA . SER A 1 87 ? 20.797 4.151 24.585 1.00 33.77 87 SER A CA 1
ATOM 640 C C . SER A 1 87 ? 19.421 4.601 25.032 1.00 33.71 87 SER A C 1
ATOM 641 O O . SER A 1 87 ? 19.278 5.299 26.043 1.00 33.64 87 SER A O 1
ATOM 644 N N . GLY A 1 88 ? 18.391 4.208 24.301 1.00 33.73 88 GLY A N 1
ATOM 645 C CA . GLY A 1 88 ? 17.035 4.370 24.806 1.00 32.86 88 GLY A CA 1
ATOM 646 C C . GLY A 1 88 ? 16.128 3.338 24.161 1.00 33.80 88 GLY A C 1
ATOM 647 O O . GLY A 1 88 ? 16.290 3.028 22.956 1.00 35.03 88 GLY A O 1
ATOM 648 N N . LYS A 1 89 ? 15.195 2.835 24.977 1.00 32.56 89 LYS A N 1
ATOM 649 C CA . LYS A 1 89 ? 14.089 1.948 24.689 1.00 31.52 89 LYS A CA 1
ATOM 650 C C . LYS A 1 89 ? 12.766 2.653 25.056 1.00 30.89 89 LYS A C 1
ATOM 651 O O . LYS A 1 89 ? 12.688 3.464 25.986 1.00 31.60 89 LYS A O 1
ATOM 657 N N . MET A 1 90 ? 11.683 2.207 24.458 1.00 29.66 90 MET A N 1
ATOM 658 C CA . MET A 1 90 ? 10.376 2.654 24.821 1.00 28.05 90 MET A CA 1
ATOM 659 C C . MET A 1 90 ? 9.375 1.529 24.427 1.00 28.86 90 MET A C 1
ATOM 660 O O . MET A 1 90 ? 9.567 0.761 23.420 1.00 27.51 90 MET A O 1
ATOM 665 N N . THR A 1 91 ? 8.282 1.458 25.181 1.00 27.86 91 THR A N 1
ATOM 666 C CA . THR A 1 91 ? 7.375 0.383 24.997 1.00 27.21 91 THR A CA 1
ATOM 667 C C . THR A 1 91 ? 5.975 0.904 25.226 1.00 26.71 91 THR A C 1
ATOM 668 O O . THR A 1 91 ? 5.742 1.730 26.105 1.00 26.00 91 THR A O 1
ATOM 672 N N . LYS A 1 92 ? 5.041 0.417 24.409 1.00 27.33 92 LYS A N 1
ATOM 673 C CA . LYS A 1 92 ? 3.627 0.767 24.507 1.00 27.12 92 LYS A CA 1
ATOM 674 C C . LYS A 1 92 ? 2.972 0.027 25.619 1.00 27.82 92 LYS A C 1
ATOM 675 O O . LYS A 1 92 ? 3.266 -1.131 25.856 1.00 28.80 92 LYS A O 1
ATOM 681 N N . VAL A 1 93 ? 2.092 0.710 26.332 1.00 29.02 93 VAL A N 1
ATOM 682 C CA . VAL A 1 93 ? 1.325 0.128 27.426 1.00 28.58 93 VAL A CA 1
ATOM 683 C C . VAL A 1 93 ? -0.146 0.378 27.157 1.00 29.79 93 VAL A C 1
ATOM 684 O O . VAL A 1 93 ? -0.977 -0.392 27.571 1.00 30.54 93 VAL A O 1
ATOM 688 N N . THR A 1 94 ? -0.448 1.400 26.355 1.00 30.98 94 THR A N 1
ATOM 689 C CA . THR A 1 94 ? -1.805 1.812 25.924 1.00 31.28 94 THR A CA 1
ATOM 690 C C . THR A 1 94 ? -1.501 2.595 24.685 1.00 32.44 94 THR A C 1
ATOM 691 O O . THR A 1 94 ? -0.335 3.035 24.518 1.00 31.31 94 THR A O 1
ATOM 695 N N . GLU A 1 95 ? -2.476 2.825 23.801 1.00 33.60 95 GLU A N 1
ATOM 696 C CA . GLU A 1 95 ? -2.134 3.771 22.689 1.00 35.75 95 GLU A CA 1
ATOM 697 C C . GLU A 1 95 ? -1.929 5.266 23.066 1.00 35.16 95 GLU A C 1
ATOM 698 O O . GLU A 1 95 ? -1.532 6.063 22.195 1.00 36.40 95 GLU A O 1
ATOM 704 N N . LYS A 1 96 ? -2.171 5.645 24.323 1.00 33.80 96 LYS A N 1
ATOM 705 C CA . LYS A 1 96 ? -1.744 6.969 24.831 1.00 32.89 96 LYS A CA 1
ATOM 706 C C . LYS A 1 96 ? -0.699 6.879 25.947 1.00 32.86 96 LYS A C 1
ATOM 707 O O . LYS A 1 96 ? -0.325 7.874 26.527 1.00 31.39 96 LYS A O 1
ATOM 713 N N . LYS A 1 97 ? -0.271 5.667 26.296 1.00 33.19 97 LYS A N 1
ATOM 714 C CA . LYS A 1 97 ? 0.749 5.544 27.318 1.00 32.72 97 LYS A CA 1
ATOM 715 C C . LYS A 1 97 ? 1.906 4.741 26.847 1.00 31.28 97 LYS A C 1
ATOM 716 O O . LYS A 1 97 ? 1.782 3.693 26.249 1.00 31.84 97 LYS A O 1
ATOM 722 N N . TYR A 1 98 ? 3.056 5.256 27.183 1.00 29.94 98 TYR A N 1
ATOM 723 C CA . TYR A 1 98 ? 4.281 4.693 26.801 1.00 28.53 98 TYR A CA 1
ATOM 724 C C . TYR A 1 98 ? 5.189 4.747 27.984 1.00 26.70 98 TYR A C 1
ATOM 725 O O . TYR A 1 98 ? 5.185 5.710 28.685 1.00 26.04 98 TYR A O 1
ATOM 734 N N . VAL A 1 99 ? 5.944 3.702 28.253 1.00 25.75 99 VAL A N 1
ATOM 735 C CA . VAL A 1 99 ? 7.027 3.866 29.253 1.00 24.51 99 VAL A CA 1
ATOM 736 C C . VAL A 1 99 ? 8.359 3.571 28.578 1.00 22.88 99 VAL A C 1
ATOM 737 O O . VAL A 1 99 ? 8.403 2.768 27.676 1.00 21.61 99 VAL A O 1
ATOM 741 N N . GLY A 1 100 ? 9.427 4.225 29.022 1.00 22.43 100 GLY A N 1
ATOM 742 C CA . GLY A 1 100 ? 10.729 4.006 28.433 1.00 23.24 100 GLY A CA 1
ATOM 743 C C . GLY A 1 100 ? 11.875 4.252 29.351 1.00 24.19 100 GLY A C 1
ATOM 744 O O . GLY A 1 100 ? 11.699 4.640 30.533 1.00 25.07 100 GLY A O 1
ATOM 745 N N . MET A 1 101 ? 13.071 4.077 28.822 1.00 24.47 101 MET A N 1
ATOM 746 C CA . MET A 1 101 ? 14.272 4.302 29.659 1.00 25.62 101 MET A CA 1
ATOM 747 C C . MET A 1 101 ? 15.259 5.030 28.786 1.00 25.13 101 MET A C 1
ATOM 748 O O . MET A 1 101 ? 15.429 4.682 27.620 1.00 25.48 101 MET A O 1
ATOM 753 N N . VAL A 1 102 ? 15.873 6.080 29.295 1.00 25.43 102 VAL A N 1
ATOM 754 C CA . VAL A 1 102 ? 17.098 6.580 28.630 1.00 25.06 102 VAL A CA 1
ATOM 755 C C . VAL A 1 102 ? 18.363 6.491 29.539 1.00 26.93 102 VAL A C 1
ATOM 756 O O . VAL A 1 102 ? 18.313 6.744 30.773 1.00 27.89 102 VAL A O 1
ATOM 760 N N . THR A 1 103 ? 19.472 6.160 28.899 1.00 26.86 103 THR A N 1
ATOM 761 C CA . THR A 1 103 ? 20.703 5.777 29.540 1.00 28.40 103 THR A CA 1
ATOM 762 C C . THR A 1 103 ? 21.799 6.674 28.999 1.00 28.76 103 THR A C 1
ATOM 763 O O . THR A 1 103 ? 21.962 6.715 27.811 1.00 29.56 103 THR A O 1
ATOM 767 N N . THR A 1 104 ? 22.586 7.361 29.816 1.00 29.22 104 THR A N 1
ATOM 768 C CA . THR A 1 104 ? 23.771 8.041 29.262 1.00 29.33 104 THR A CA 1
ATOM 769 C C . THR A 1 104 ? 25.077 7.699 30.023 1.00 29.45 104 THR A C 1
ATOM 770 O O . THR A 1 104 ? 25.093 7.648 31.248 1.00 29.73 104 THR A O 1
ATOM 774 N N . THR A 1 105 ? 26.152 7.451 29.288 1.00 28.34 105 THR A N 1
ATOM 775 C CA . THR A 1 105 ? 27.423 7.120 29.877 1.00 28.66 105 THR A CA 1
ATOM 776 C C . THR A 1 105 ? 28.429 8.218 29.546 1.00 28.86 105 THR A C 1
ATOM 777 O O . THR A 1 105 ? 28.679 8.487 28.367 1.00 29.00 105 THR A O 1
ATOM 781 N N . HIS A 1 106 ? 29.005 8.848 30.560 1.00 28.52 106 HIS A N 1
ATOM 782 C CA . HIS A 1 106 ? 29.996 9.851 30.295 1.00 30.94 106 HIS A CA 1
ATOM 783 C C . HIS A 1 106 ? 31.409 9.163 30.181 1.00 32.34 106 HIS A C 1
ATOM 784 O O . HIS A 1 106 ? 31.546 8.003 30.587 1.00 33.26 106 HIS A O 1
ATOM 791 N N . HIS A 1 107 ? 32.404 9.821 29.570 1.00 33.73 107 HIS A N 1
ATOM 792 C CA . HIS A 1 107 ? 33.782 9.271 29.446 1.00 35.42 107 HIS A CA 1
ATOM 793 C C . HIS A 1 107 ? 34.812 10.220 30.055 1.00 36.45 107 HIS A C 1
ATOM 794 O O . HIS A 1 107 ? 35.931 10.404 29.590 1.00 37.04 107 HIS A O 1
ATOM 801 N N . ASP A 1 108 ? 34.377 10.854 31.115 1.00 37.55 108 ASP A N 1
ATOM 802 C CA . ASP A 1 108 ? 35.252 11.505 32.009 1.00 38.00 108 ASP A CA 1
ATOM 803 C C . ASP A 1 108 ? 36.010 10.336 32.683 1.00 37.29 108 ASP A C 1
ATOM 804 O O . ASP A 1 108 ? 35.406 9.342 33.110 1.00 36.94 108 ASP A O 1
ATOM 809 N N . SER A 1 109 ? 37.335 10.431 32.691 1.00 36.60 109 SER A N 1
ATOM 810 C CA . SER A 1 109 ? 38.220 9.503 33.424 1.00 36.74 109 SER A CA 1
ATOM 811 C C . SER A 1 109 ? 37.741 9.034 34.804 1.00 36.61 109 SER A C 1
ATOM 812 O O . SER A 1 109 ? 37.684 7.858 35.064 1.00 36.94 109 SER A O 1
ATOM 815 N N . ASN A 1 110 ? 37.405 9.947 35.692 1.00 36.84 110 ASN A N 1
ATOM 816 C CA . ASN A 1 110 ? 36.798 9.548 36.961 1.00 37.59 110 ASN A CA 1
ATOM 817 C C . ASN A 1 110 ? 35.280 9.636 36.943 1.00 37.50 110 ASN A C 1
ATOM 818 O O . ASN A 1 110 ? 34.662 10.442 36.194 1.00 38.87 110 ASN A O 1
ATOM 823 N N . LYS A 1 111 ? 34.679 8.832 37.802 1.00 35.95 111 LYS A N 1
ATOM 824 C CA . LYS A 1 111 ? 33.269 8.841 37.939 1.00 35.26 111 LYS A CA 1
ATOM 825 C C . LYS A 1 111 ? 32.845 10.161 38.615 1.00 34.78 111 LYS A C 1
ATOM 826 O O . LYS A 1 111 ? 33.672 10.885 39.126 1.00 34.24 111 LYS A O 1
ATOM 832 N N . LYS A 1 112 ? 31.570 10.512 38.495 1.00 34.80 112 LYS A N 1
ATOM 833 C CA . LYS A 1 112 ? 31.062 11.769 38.984 1.00 34.37 112 LYS A CA 1
ATOM 834 C C . LYS A 1 112 ? 30.230 11.433 40.206 1.00 35.30 112 LYS A C 1
ATOM 835 O O . LYS A 1 112 ? 29.363 10.528 40.150 1.00 35.65 112 LYS A O 1
ATOM 841 N N . ASP A 1 113 ? 30.481 12.129 41.311 1.00 35.53 113 ASP A N 1
ATOM 842 C CA . ASP A 1 113 ? 29.632 11.922 42.490 1.00 36.13 113 ASP A CA 1
ATOM 843 C C . ASP A 1 113 ? 28.242 12.529 42.284 1.00 35.70 113 ASP A C 1
ATOM 844 O O . ASP A 1 113 ? 27.243 11.909 42.588 1.00 36.22 113 ASP A O 1
ATOM 849 N N . LYS A 1 114 ? 28.193 13.729 41.735 1.00 35.71 114 LYS A N 1
ATOM 850 C CA . LYS A 1 114 ? 26.940 14.355 41.326 1.00 35.67 114 LYS A CA 1
ATOM 851 C C . LYS A 1 114 ? 26.924 14.421 39.799 1.00 34.66 114 LYS A C 1
ATOM 852 O O . LYS A 1 114 ? 27.891 14.826 39.214 1.00 35.45 114 LYS A O 1
ATOM 858 N N . VAL A 1 115 ? 25.861 13.958 39.155 1.00 33.81 115 VAL A N 1
ATOM 859 C CA . VAL A 1 115 ? 25.700 14.127 37.716 1.00 32.81 115 VAL A CA 1
ATOM 860 C C . VAL A 1 115 ? 24.636 15.182 37.485 1.00 32.13 115 VAL A C 1
ATOM 861 O O . VAL A 1 115 ? 23.495 14.966 37.844 1.00 33.39 115 VAL A O 1
ATOM 865 N N . ASN A 1 116 ? 25.002 16.300 36.877 1.00 31.02 116 ASN A N 1
ATOM 866 C CA . ASN A 1 116 ? 24.037 17.299 36.438 1.00 30.68 116 ASN A CA 1
ATOM 867 C C . ASN A 1 116 ? 23.591 16.995 35.042 1.00 29.76 116 ASN A C 1
ATOM 868 O O . ASN A 1 116 ? 24.392 16.913 34.104 1.00 30.58 116 ASN A O 1
ATOM 873 N N . PHE A 1 117 ? 22.313 16.818 34.832 1.00 29.16 117 PHE A N 1
ATOM 874 C CA . PHE A 1 117 ? 21.954 16.542 33.434 1.00 29.82 117 PHE A CA 1
ATOM 875 C C . PHE A 1 117 ? 20.774 17.374 32.961 1.00 28.97 117 PHE A C 1
ATOM 876 O O . PHE A 1 117 ? 20.096 17.947 33.812 1.00 27.90 117 PHE A O 1
ATOM 884 N N . ARG A 1 118 ? 20.548 17.457 31.642 1.00 28.45 118 ARG A N 1
ATOM 885 C CA . ARG A 1 118 ? 19.315 18.097 31.155 1.00 30.07 118 ARG A CA 1
ATOM 886 C C . ARG A 1 118 ? 18.705 17.190 30.169 1.00 29.99 118 ARG A C 1
ATOM 887 O O . ARG A 1 118 ? 19.367 16.718 29.211 1.00 31.66 118 ARG A O 1
ATOM 895 N N . TRP A 1 119 ? 17.430 16.930 30.384 1.00 29.34 119 TRP A N 1
ATOM 896 C CA . TRP A 1 119 ? 16.638 16.202 29.395 1.00 28.56 119 TRP A CA 1
ATOM 897 C C . TRP A 1 119 ? 15.784 17.186 28.602 1.00 28.14 119 TRP A C 1
ATOM 898 O O . TRP A 1 119 ? 14.828 17.751 29.115 1.00 27.01 119 TRP A O 1
ATOM 909 N N . ASN A 1 120 ? 16.153 17.420 27.360 1.00 28.64 120 ASN A N 1
ATOM 910 C CA . ASN A 1 120 ? 15.521 18.501 26.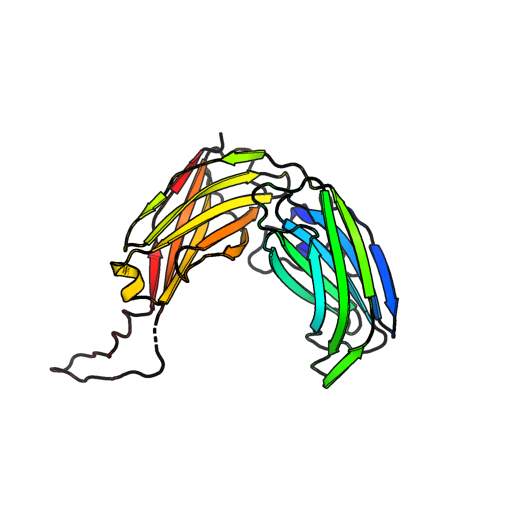588 1.00 30.34 120 ASN A CA 1
ATOM 911 C C . ASN A 1 120 ? 14.791 17.901 25.385 1.00 29.82 120 ASN A C 1
ATOM 912 O O . ASN A 1 120 ? 15.457 17.476 24.414 1.00 28.29 120 ASN A O 1
ATOM 917 N N . ILE A 1 121 ? 13.447 17.846 25.445 1.00 28.90 121 ILE A N 1
ATOM 918 C CA . ILE A 1 121 ? 12.723 17.199 24.362 1.00 28.59 121 ILE A CA 1
ATOM 919 C C . ILE A 1 121 ? 12.173 18.214 23.453 1.00 28.18 121 ILE A C 1
ATOM 920 O O . ILE A 1 121 ? 11.563 19.164 23.908 1.00 27.69 121 ILE A O 1
ATOM 925 N N . GLU A 1 122 ? 12.402 18.049 22.165 1.00 28.06 122 GLU A N 1
ATOM 926 C CA . GLU A 1 122 ? 11.896 19.085 21.280 1.00 29.63 122 GLU A CA 1
ATOM 927 C C . GLU A 1 122 ? 10.776 18.603 20.380 1.00 30.06 122 GLU A C 1
ATOM 928 O O . GLU A 1 122 ? 10.321 19.334 19.547 1.00 31.03 122 GLU A O 1
ATOM 934 N N . GLY A 1 123 ? 10.300 17.384 20.574 1.00 30.68 123 GLY A N 1
ATOM 935 C CA . GLY A 1 123 ? 9.350 16.844 19.635 1.00 29.72 123 GLY A CA 1
ATOM 936 C C . GLY A 1 123 ? 9.130 15.376 19.821 1.00 29.28 123 GLY A C 1
ATOM 937 O O . GLY A 1 123 ? 9.955 14.659 20.369 1.00 28.70 123 GLY A O 1
ATOM 938 N N . ILE A 1 124 ? 7.964 14.955 19.379 1.00 29.83 124 ILE A N 1
ATOM 939 C CA . ILE A 1 124 ? 7.580 13.551 19.334 1.00 30.45 124 ILE A CA 1
ATOM 940 C C . ILE A 1 124 ? 7.167 13.316 17.928 1.00 31.32 124 ILE A C 1
ATOM 941 O O . ILE A 1 124 ? 6.166 13.884 17.468 1.00 32.24 124 ILE A O 1
ATOM 946 N N . GLU A 1 125 ? 7.9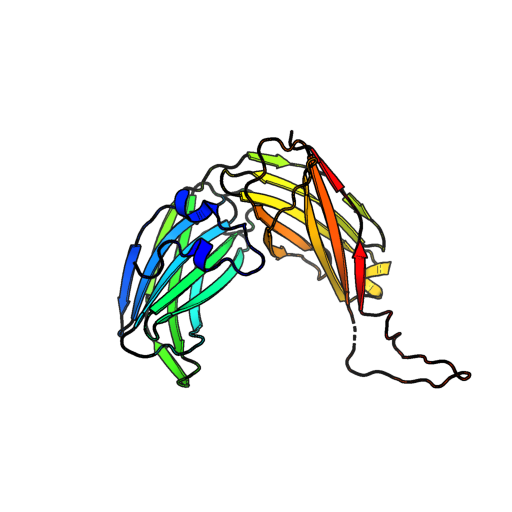29 12.520 17.215 1.00 32.16 125 GLU A N 1
ATOM 947 C CA . GLU A 1 125 ? 7.490 12.147 15.886 1.00 33.35 125 GLU A CA 1
ATOM 948 C C . GLU A 1 125 ? 6.596 10.976 16.108 1.00 34.15 125 GLU A C 1
ATOM 949 O O . GLU A 1 125 ? 6.808 10.210 17.042 1.00 35.12 125 GLU A O 1
ATOM 955 N N . ILE A 1 126 ? 5.604 10.853 15.244 1.00 35.37 126 ILE A N 1
ATOM 956 C CA . ILE A 1 126 ? 4.658 9.762 15.218 1.00 35.92 126 ILE A CA 1
ATOM 957 C C . ILE A 1 126 ? 4.796 9.287 13.795 1.00 36.63 126 ILE A C 1
ATOM 958 O O . ILE A 1 126 ? 4.089 9.745 12.852 1.00 35.28 126 ILE A O 1
ATOM 963 N N . PRO A 1 127 ? 5.750 8.382 13.610 1.00 37.05 127 PRO A N 1
ATOM 964 C CA . PRO A 1 127 ? 5.940 7.969 12.240 1.00 37.45 127 PRO A CA 1
ATOM 965 C C . PRO A 1 127 ? 4.647 7.320 11.707 1.00 39.08 127 PRO A C 1
ATOM 966 O O . PRO A 1 127 ? 4.307 7.547 10.545 1.00 39.97 127 PRO A O 1
ATOM 970 N N . ASP A 1 128 ? 3.905 6.547 12.524 1.00 39.56 128 ASP A N 1
ATOM 971 C CA . ASP A 1 128 ? 2.666 5.902 11.993 1.00 39.59 128 ASP A CA 1
ATOM 972 C C . ASP A 1 128 ? 1.821 6.970 11.303 1.00 39.53 128 ASP A C 1
ATOM 973 O O . ASP A 1 128 ? 1.427 6.787 10.189 1.00 39.58 128 ASP A O 1
ATOM 978 N N . ARG A 1 129 ? 1.605 8.115 11.954 1.00 39.65 129 ARG A N 1
ATOM 979 C CA . ARG A 1 129 ? 0.762 9.167 11.404 1.00 39.11 129 ARG A CA 1
ATOM 980 C C . ARG A 1 129 ? 1.499 10.327 10.710 1.00 38.24 129 ARG A C 1
ATOM 981 O O . ARG A 1 129 ? 0.920 11.365 10.501 1.00 37.46 129 ARG A O 1
ATOM 989 N N . LYS A 1 130 ? 2.792 10.155 10.399 1.00 38.52 130 LYS A N 1
ATOM 990 C CA . LYS A 1 130 ? 3.538 10.979 9.399 1.00 37.97 130 LYS A CA 1
ATOM 991 C C . LYS A 1 130 ? 3.821 12.452 9.801 1.00 37.95 130 LYS A C 1
ATOM 992 O O . LYS A 1 130 ? 3.921 13.360 8.979 1.00 37.72 130 LYS A O 1
ATOM 998 N N . LYS A 1 131 ? 4.025 12.631 11.085 1.00 38.34 131 LYS A N 1
ATOM 999 C CA . LYS A 1 131 ? 3.625 13.801 11.799 1.00 38.96 131 LYS A CA 1
ATOM 1000 C C . LYS A 1 131 ? 4.497 13.851 13.032 1.00 38.87 131 LYS A C 1
ATOM 1001 O O . LYS A 1 131 ? 5.036 12.814 13.442 1.00 39.38 131 LYS A O 1
ATOM 1007 N N . SER A 1 132 ? 4.619 15.032 13.637 1.00 37.74 132 SER A N 1
ATOM 1008 C CA . SER A 1 132 ? 5.327 15.152 14.902 1.00 36.51 132 SER A CA 1
ATOM 1009 C C . SER A 1 132 ? 4.488 16.092 15.714 1.00 35.13 132 SER A C 1
ATOM 1010 O O . SER A 1 132 ? 3.683 16.810 15.136 1.00 33.56 132 SER A O 1
ATOM 1013 N N . ILE A 1 133 ? 4.650 16.020 17.042 1.00 33.21 133 ILE A N 1
ATOM 1014 C CA . ILE A 1 133 ? 4.137 17.022 17.931 1.00 31.98 133 ILE A CA 1
ATOM 1015 C C . ILE A 1 133 ? 5.322 17.911 18.320 1.00 32.44 133 ILE A C 1
ATOM 1016 O O . ILE A 1 133 ? 6.280 17.468 18.969 1.00 32.88 133 ILE A O 1
ATOM 1021 N N . GLN A 1 134 ? 5.266 19.164 17.890 1.00 32.54 134 GLN A N 1
ATOM 1022 C CA . GLN A 1 134 ? 6.289 20.139 18.224 1.00 33.57 134 GLN A CA 1
ATOM 1023 C C . GLN A 1 134 ? 6.137 20.686 19.644 1.00 33.70 134 GLN A C 1
ATOM 1024 O O . GLN A 1 134 ? 5.035 20.822 20.138 1.00 36.07 134 GLN A O 1
ATOM 1030 N N . GLY A 1 135 ? 7.227 20.968 20.325 1.00 33.34 135 GLY A N 1
ATOM 1031 C CA . GLY A 1 135 ? 7.151 21.747 21.544 1.00 32.12 135 GLY A CA 1
ATOM 1032 C C . GLY A 1 135 ? 8.434 21.604 22.317 1.00 32.29 135 GLY A C 1
ATOM 1033 O O . GLY A 1 135 ? 9.463 21.167 21.793 1.00 32.75 135 GLY A O 1
ATOM 1034 N N . HIS A 1 136 ? 8.356 21.945 23.590 1.00 32.23 136 HIS A N 1
ATOM 1035 C CA . HIS A 1 136 ? 9.463 21.821 24.520 1.00 31.90 136 HIS A CA 1
ATOM 1036 C C . HIS A 1 136 ? 9.020 21.087 25.795 1.00 31.01 136 HIS A C 1
ATOM 1037 O O . HIS A 1 136 ? 8.031 21.470 26.428 1.00 32.63 136 HIS A O 1
ATOM 1044 N N . TRP A 1 137 ? 9.774 20.108 26.234 1.00 29.36 137 TRP A N 1
ATOM 1045 C CA . TRP A 1 137 ? 9.518 19.513 27.514 1.00 28.69 137 TRP A CA 1
ATOM 1046 C C . TRP A 1 137 ? 10.895 19.354 28.063 1.00 29.41 137 TRP A C 1
ATOM 1047 O O . TRP A 1 137 ? 11.699 18.703 27.441 1.00 31.38 137 TRP A O 1
ATOM 1058 N N . ASN A 1 138 ? 11.208 19.983 29.186 1.00 29.85 138 ASN A N 1
ATOM 1059 C CA . ASN A 1 138 ? 12.577 20.071 29.680 1.00 30.41 138 ASN A CA 1
ATOM 1060 C C . ASN A 1 138 ? 12.662 19.679 31.127 1.00 30.57 138 ASN A C 1
ATOM 1061 O O . ASN A 1 138 ? 11.795 20.060 31.913 1.00 32.85 138 ASN A O 1
ATOM 1066 N N . PHE A 1 139 ? 13.691 18.921 31.501 1.00 29.57 139 PHE A N 1
ATOM 1067 C CA . PHE A 1 139 ? 14.014 18.740 32.901 1.00 27.69 139 PHE A CA 1
ATOM 1068 C C . PHE A 1 139 ? 15.481 19.026 33.031 1.00 28.01 139 PHE A C 1
ATOM 1069 O O . PHE A 1 139 ? 16.299 18.540 32.239 1.00 27.66 139 PHE A O 1
ATOM 1077 N N . ALA A 1 140 ? 15.804 19.838 34.046 1.00 28.58 140 ALA A N 1
ATOM 1078 C CA . ALA A 1 140 ? 17.184 20.181 34.427 1.00 27.85 140 ALA A CA 1
ATOM 1079 C C . ALA A 1 140 ? 17.391 19.743 35.874 1.00 28.00 140 ALA A C 1
ATOM 1080 O O . ALA A 1 140 ? 16.839 20.341 36.776 1.00 28.60 140 ALA A O 1
ATOM 1082 N N . LEU A 1 141 ? 18.191 18.731 36.137 1.00 28.23 141 LEU A N 1
ATOM 1083 C CA . LEU A 1 141 ? 18.337 18.344 37.539 1.00 29.25 141 LEU A CA 1
ATOM 1084 C C . LEU A 1 141 ? 19.672 17.645 37.839 1.00 29.66 141 LEU A C 1
ATOM 1085 O O . LEU A 1 141 ? 20.340 17.155 36.941 1.00 30.64 141 LEU A O 1
ATOM 1090 N N . THR A 1 142 ? 20.133 17.618 39.074 1.00 29.91 142 THR A N 1
ATOM 1091 C CA . THR A 1 142 ? 21.409 16.905 39.262 1.00 29.21 142 THR A CA 1
ATOM 1092 C C . THR A 1 142 ? 21.158 15.694 40.208 1.00 29.37 142 THR A C 1
ATOM 1093 O O . THR A 1 142 ? 20.385 15.803 41.161 1.00 28.01 142 THR A O 1
ATOM 1097 N N . VAL A 1 143 ? 21.782 14.546 39.941 1.00 29.23 143 VAL A N 1
ATOM 1098 C CA . VAL A 1 143 ? 21.609 13.376 40.813 1.00 29.47 143 VAL A CA 1
ATOM 1099 C C . VAL A 1 143 ? 22.914 12.958 41.542 1.00 29.76 143 VAL A C 1
ATOM 1100 O O . VAL A 1 143 ? 23.965 12.927 40.934 1.00 29.70 143 VAL A O 1
ATOM 1104 N N . LYS A 1 144 ? 22.803 12.652 42.831 1.00 30.12 144 LYS A N 1
ATOM 1105 C CA . LYS A 1 144 ? 23.874 11.981 43.556 1.00 31.18 144 LYS A CA 1
ATOM 1106 C C . LYS A 1 144 ? 24.006 10.525 43.124 1.00 29.84 144 LYS A C 1
ATOM 1107 O O . LYS A 1 144 ? 23.021 9.787 43.081 1.00 31.18 144 LYS A O 1
ATOM 1113 N N . SER A 1 145 ? 25.230 10.119 42.805 1.00 29.04 145 SER A N 1
ATOM 1114 C CA . SER A 1 145 ? 25.506 8.744 42.394 1.00 27.90 145 SER A CA 1
ATOM 1115 C C . SER A 1 145 ? 25.506 7.786 43.562 1.00 28.05 145 SER A C 1
ATOM 1116 O O . SER A 1 145 ? 25.990 8.109 44.630 1.00 28.54 145 SER A O 1
ATOM 1119 N N . MET A 1 146 ? 25.031 6.565 43.351 1.00 28.74 146 MET A N 1
ATOM 1120 C CA . MET A 1 146 ? 25.339 5.516 44.297 1.00 28.89 146 MET A CA 1
ATOM 1121 C C . MET A 1 146 ? 26.865 5.327 44.332 1.00 29.63 146 MET A C 1
ATOM 1122 O O . MET A 1 146 ? 27.528 5.573 43.334 1.00 30.30 146 MET A O 1
ATOM 1127 N N . ASP A 1 147 ? 27.427 4.987 45.502 1.00 31.17 147 ASP A N 1
ATOM 1128 C CA . ASP A 1 147 ? 28.850 4.600 45.634 1.00 32.29 147 ASP A CA 1
ATOM 1129 C C . ASP A 1 147 ? 29.190 3.286 44.982 1.00 31.75 147 ASP A C 1
ATOM 1130 O O . ASP A 1 147 ? 28.406 2.322 45.019 1.00 31.21 147 ASP A O 1
ATOM 1135 N N . SER A 1 148 ? 30.384 3.223 44.412 1.00 31.82 148 SER A N 1
ATOM 1136 C CA . SER A 1 148 ? 30.918 1.943 43.989 1.00 32.02 148 SER A CA 1
ATOM 1137 C C . SER A 1 148 ? 32.410 1.762 44.333 1.00 32.87 148 SER A C 1
ATOM 1138 O O . SER A 1 148 ? 33.181 2.733 44.321 1.00 30.86 148 SER A O 1
ATOM 1141 N N . LYS A 1 149 ? 32.779 0.502 44.601 1.00 34.13 149 LYS A N 1
ATOM 1142 C CA . LYS A 1 149 ? 34.161 0.075 44.801 1.00 35.87 149 LYS A CA 1
ATOM 1143 C C . LYS A 1 149 ? 34.815 -0.233 43.480 1.00 36.85 149 LYS A C 1
ATOM 1144 O O . LYS A 1 149 ? 34.460 -1.233 42.821 1.00 36.48 149 LYS A O 1
ATOM 1150 N N . GLU A 1 150 ? 35.769 0.612 43.086 1.00 38.26 150 GLU A N 1
ATOM 1151 C CA . GLU A 1 150 ? 36.548 0.342 41.875 1.00 39.06 150 GLU A CA 1
ATOM 1152 C C . GLU A 1 150 ? 37.952 -0.010 42.191 1.00 39.52 150 GLU A C 1
ATOM 1153 O O . GLU A 1 150 ? 38.593 0.681 42.961 1.00 39.62 150 GLU A O 1
ATOM 1159 N N . ARG A 1 151 ? 38.422 -1.078 41.555 1.00 40.62 151 ARG A N 1
ATOM 1160 C CA . ARG A 1 151 ? 39.806 -1.489 41.599 1.00 41.66 151 ARG A CA 1
ATOM 1161 C C . ARG A 1 151 ? 40.359 -1.355 40.196 1.00 42.01 151 ARG A C 1
ATOM 1162 O O . ARG A 1 151 ? 39.660 -1.629 39.195 1.00 42.64 151 ARG A O 1
ATOM 1170 N N . THR A 1 152 ? 41.607 -0.916 40.089 1.00 41.74 152 THR A N 1
ATOM 1171 C CA . THR A 1 152 ? 42.240 -0.957 38.765 1.00 40.99 152 THR A CA 1
ATOM 1172 C C . THR A 1 152 ? 42.968 -2.282 38.549 1.00 39.83 152 THR A C 1
ATOM 1173 O O . THR A 1 152 ? 43.810 -2.661 39.345 1.00 39.57 152 THR A O 1
ATOM 1177 N N . ILE A 1 153 ? 42.603 -2.969 37.471 1.00 39.16 153 ILE A N 1
ATOM 1178 C CA . ILE A 1 153 ? 43.083 -4.315 37.153 1.00 38.75 153 ILE A CA 1
ATOM 1179 C C . ILE A 1 153 ? 43.802 -4.405 35.785 1.00 39.98 153 ILE A C 1
ATOM 1180 O O . ILE A 1 153 ? 43.693 -3.518 34.940 1.00 41.85 153 ILE A O 1
ATOM 1185 N N . GLY A 1 154 ? 44.527 -5.489 35.559 1.00 40.30 154 GLY A N 1
ATOM 1186 C CA . GLY A 1 154 ? 45.183 -5.755 34.279 1.00 40.85 154 GLY A CA 1
ATOM 1187 C C . GLY A 1 154 ? 44.864 -7.193 33.942 1.00 41.35 154 GLY A C 1
ATOM 1188 O O . GLY A 1 154 ? 44.071 -7.833 34.645 1.00 42.47 154 GLY A O 1
ATOM 1189 N N . GLY A 1 155 ? 45.458 -7.727 32.890 1.00 41.03 155 GLY A N 1
ATOM 1190 C CA . GLY A 1 155 ? 45.086 -9.063 32.459 1.00 40.54 155 GLY A CA 1
ATOM 1191 C C . GLY A 1 155 ? 44.675 -8.923 31.030 1.00 40.21 155 GLY A C 1
ATOM 1192 O O . GLY A 1 155 ? 44.159 -7.883 30.659 1.00 41.38 155 GLY A O 1
ATOM 1193 N N . 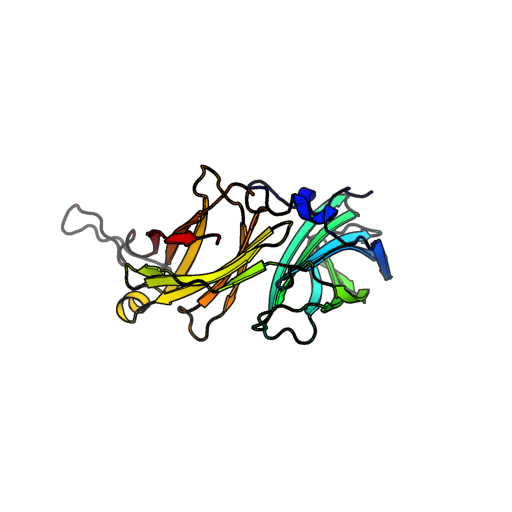SER A 1 156 ? 44.896 -9.960 30.240 1.00 39.80 156 SER A N 1
ATOM 1194 C CA . SER A 1 156 ? 44.727 -9.894 28.815 1.00 40.43 156 SER A CA 1
ATOM 1195 C C . SER A 1 156 ? 44.812 -11.293 28.205 1.00 40.62 156 SER A C 1
ATOM 1196 O O . SER A 1 156 ? 45.315 -12.183 28.852 1.00 40.72 156 SER A O 1
ATOM 1199 N N . SER A 1 157 ? 44.321 -11.456 26.981 1.00 41.31 157 SER A N 1
ATOM 1200 C CA . SER A 1 157 ? 44.766 -12.542 26.116 1.00 42.40 157 SER A CA 1
ATOM 1201 C C . SER A 1 157 ? 44.856 -12.088 24.663 1.00 44.24 157 SER A C 1
ATOM 1202 O O . SER A 1 157 ? 44.034 -11.299 24.197 1.00 44.77 157 SER A O 1
ATOM 1205 N N . GLU A 1 158 ? 45.859 -12.591 23.951 1.00 46.31 158 GLU A N 1
ATOM 1206 C CA . GLU A 1 158 ? 46.018 -12.293 22.533 1.00 47.76 158 GLU A CA 1
ATOM 1207 C C . GLU A 1 158 ? 45.532 -13.451 21.668 1.00 48.65 158 GLU A C 1
ATOM 1208 O O . GLU A 1 158 ? 45.160 -14.507 22.180 1.00 49.68 158 GLU A O 1
ATOM 1214 N N . LYS A 1 159 ? 45.561 -13.247 20.375 1.00 49.87 159 LYS A N 1
ATOM 1215 C CA . LYS A 1 159 ? 45.523 -14.322 19.430 1.00 50.46 159 LYS A CA 1
ATOM 1216 C C . LYS A 1 159 ? 45.749 -13.628 18.124 1.00 51.06 159 LYS A C 1
ATOM 1217 O O . LYS A 1 159 ? 46.819 -13.121 17.840 1.00 51.37 159 LYS A O 1
ATOM 1223 N N . GLU A 1 160 ? 44.719 -13.576 17.321 1.00 51.24 160 GLU A N 1
ATOM 1224 C CA . GLU A 1 160 ? 44.945 -13.374 15.925 1.00 51.48 160 GLU A CA 1
ATOM 1225 C C . GLU A 1 160 ? 45.550 -12.023 15.638 1.00 51.17 160 GLU A C 1
ATOM 1226 O O . GLU A 1 160 ? 45.565 -11.610 14.509 1.00 50.64 160 GLU A O 1
ATOM 1232 N N . GLY A 1 161 ? 46.041 -11.324 16.645 1.00 51.30 161 GLY A N 1
ATOM 1233 C CA . GLY A 1 161 ? 46.667 -10.037 16.401 1.00 49.76 161 GLY A CA 1
ATOM 1234 C C . GLY A 1 161 ? 46.103 -8.854 17.162 1.00 48.54 161 GLY A C 1
ATOM 1235 O O . GLY A 1 161 ? 46.347 -7.703 16.855 1.00 49.10 161 GLY A O 1
ATOM 1236 N N . ILE A 1 162 ? 45.371 -9.157 18.208 1.00 47.19 162 ILE A N 1
ATOM 1237 C CA . ILE A 1 162 ? 43.954 -8.944 18.269 1.00 44.58 162 ILE A CA 1
ATOM 1238 C C . ILE A 1 162 ? 43.579 -9.436 19.619 1.00 43.79 162 ILE A C 1
ATOM 1239 O O . ILE A 1 162 ? 43.427 -10.618 19.789 1.00 44.65 162 ILE A O 1
ATOM 1244 N N . LYS A 1 163 ? 43.466 -8.549 20.586 1.00 40.96 163 LYS A N 1
ATOM 1245 C CA . LYS A 1 163 ? 43.929 -8.856 21.913 1.00 39.21 163 LYS A CA 1
ATOM 1246 C C . LYS A 1 163 ? 43.172 -8.014 22.895 1.00 38.11 163 LYS A C 1
ATOM 1247 O O . LYS A 1 163 ? 42.968 -6.861 22.624 1.00 38.66 163 LYS A O 1
ATOM 1253 N N . ALA A 1 164 ? 42.736 -8.569 24.026 1.00 36.46 164 ALA A N 1
ATOM 1254 C CA . ALA A 1 164 ? 41.762 -7.840 24.875 1.00 35.05 164 ALA A CA 1
ATOM 1255 C C . ALA A 1 164 ? 42.355 -7.470 26.224 1.00 34.57 164 ALA A C 1
ATOM 1256 O O . ALA A 1 164 ? 42.844 -8.343 26.928 1.00 35.54 164 ALA A O 1
ATOM 1258 N N . ASN A 1 165 ? 42.359 -6.196 26.587 1.00 33.99 165 ASN A N 1
ATOM 1259 C CA . ASN A 1 165 ? 42.928 -5.797 27.884 1.00 34.31 165 ASN A CA 1
ATOM 1260 C C . ASN A 1 165 ? 41.942 -5.310 28.897 1.00 34.01 165 ASN A C 1
ATOM 1261 O O . ASN A 1 165 ? 41.231 -4.329 28.653 1.00 34.61 165 ASN A O 1
ATOM 1266 N N . MET A 1 166 ? 41.916 -5.966 30.048 1.00 33.14 166 MET A N 1
ATOM 1267 C CA . MET A 1 166 ? 41.098 -5.494 31.138 1.00 32.41 166 MET A CA 1
ATOM 1268 C C . MET A 1 166 ? 41.679 -4.144 31.596 1.00 32.86 166 MET A C 1
ATOM 1269 O O . MET A 1 166 ? 42.843 -3.820 31.298 1.00 33.31 166 MET A O 1
ATOM 1274 N N . GLU A 1 167 ? 40.890 -3.321 32.265 1.00 32.76 167 GLU A N 1
ATOM 1275 C CA . GLU A 1 167 ? 41.402 -2.013 32.732 1.00 32.62 167 GLU A CA 1
ATOM 1276 C C . GLU A 1 167 ? 40.914 -1.741 34.151 1.00 32.57 167 GLU A C 1
ATOM 1277 O O . GLU A 1 167 ? 41.679 -1.332 35.053 1.00 31.81 167 GLU A O 1
ATOM 1283 N N . LYS A 1 168 ? 39.623 -1.962 34.356 1.00 32.11 168 LYS A N 1
ATOM 1284 C CA . LYS A 1 168 ? 39.050 -1.582 35.619 1.00 32.29 168 LYS A CA 1
ATOM 1285 C C . LYS A 1 168 ? 37.840 -2.395 35.963 1.00 31.66 168 LYS A C 1
ATOM 1286 O O . LYS A 1 168 ? 37.150 -2.894 35.074 1.00 32.88 168 LYS A O 1
ATOM 1292 N N . VAL A 1 169 ? 37.539 -2.501 37.242 1.00 30.19 169 VAL A N 1
ATOM 1293 C CA . VAL A 1 169 ? 36.297 -3.138 37.619 1.00 30.12 169 VAL A CA 1
ATOM 1294 C C . VAL A 1 169 ? 35.601 -2.233 38.640 1.00 30.81 169 VAL A C 1
ATOM 1295 O O . VAL A 1 169 ? 36.296 -1.586 39.421 1.00 31.28 169 VAL A O 1
ATOM 1299 N N . ALA A 1 170 ? 34.261 -2.145 38.628 1.00 30.94 170 ALA A N 1
ATOM 1300 C CA . ALA A 1 170 ? 33.567 -1.296 39.597 1.00 31.76 170 ALA A CA 1
ATOM 1301 C C . ALA A 1 170 ? 32.240 -1.883 40.090 1.00 32.34 170 ALA A C 1
ATOM 1302 O O . ALA A 1 170 ? 31.416 -2.237 39.301 1.00 32.58 170 ALA A O 1
ATOM 1304 N N . MET A 1 171 ? 32.026 -1.945 41.404 1.00 32.98 171 MET A N 1
ATOM 1305 C CA . MET A 1 171 ? 30.954 -2.767 41.944 1.00 33.22 171 MET A CA 1
ATOM 1306 C C . MET A 1 171 ? 30.019 -1.913 42.790 1.00 31.91 171 MET A C 1
ATOM 1307 O O . MET A 1 171 ? 30.431 -1.433 43.831 1.00 32.68 171 MET A O 1
ATOM 1312 N N . SER A 1 172 ? 28.794 -1.669 42.311 1.00 29.87 172 SER A N 1
ATOM 1313 C CA . SER A 1 172 ? 27.762 -1.007 43.097 1.00 28.71 172 SER A CA 1
ATOM 1314 C C . SER A 1 172 ? 26.904 -2.049 43.756 1.00 28.31 172 SER A C 1
ATOM 1315 O O . SER A 1 172 ? 27.111 -3.226 43.578 1.00 28.79 172 SER A O 1
ATOM 1318 N N . PRO A 1 173 ? 25.906 -1.627 44.510 1.00 27.88 173 PRO A N 1
ATOM 1319 C CA . PRO A 1 173 ? 25.093 -2.625 45.187 1.00 28.63 173 PRO A CA 1
ATOM 1320 C C . PRO A 1 173 ? 24.125 -3.381 44.247 1.00 28.79 173 PRO A C 1
ATOM 1321 O O . PRO A 1 173 ? 23.573 -4.458 44.606 1.00 29.50 173 PRO A O 1
ATOM 1325 N N . VAL A 1 174 ? 23.986 -2.835 43.056 1.00 27.35 174 VAL A N 1
ATOM 1326 C CA . VAL A 1 174 ? 22.883 -3.112 42.183 1.00 26.28 174 VAL A CA 1
ATOM 1327 C C . VAL A 1 174 ? 23.492 -3.745 40.906 1.00 26.72 174 VAL A C 1
ATOM 1328 O O . VAL A 1 174 ? 22.859 -4.560 40.220 1.00 26.28 174 VAL A O 1
ATOM 1332 N N . SER A 1 175 ? 24.750 -3.400 40.615 1.00 26.14 175 SER A N 1
ATOM 1333 C CA . SER A 1 175 ? 25.374 -3.767 39.346 1.00 25.15 175 SER A CA 1
ATOM 1334 C C . SER A 1 175 ? 26.880 -3.619 39.469 1.00 23.77 175 SER A C 1
ATOM 1335 O O . SER A 1 175 ? 27.399 -3.143 40.481 1.00 22.09 175 SER A O 1
ATOM 1338 N N . PHE A 1 176 ? 27.589 -4.107 38.456 1.00 23.69 176 PHE A N 1
ATOM 1339 C CA . PHE A 1 176 ? 29.060 -3.940 38.398 1.00 23.42 176 PHE A CA 1
ATOM 1340 C C . PHE A 1 176 ? 29.557 -3.690 36.997 1.00 22.25 176 PHE A C 1
ATOM 1341 O O . PHE A 1 176 ? 28.963 -4.178 36.055 1.00 24.55 176 PHE A O 1
ATOM 1349 N N . ILE A 1 177 ? 30.667 -2.989 36.838 1.00 22.25 177 ILE A N 1
ATOM 1350 C CA . ILE A 1 177 ? 31.168 -2.556 35.485 1.00 22.12 177 ILE A CA 1
ATOM 1351 C C . ILE A 1 177 ? 32.536 -3.071 35.095 1.00 22.12 177 ILE A C 1
ATOM 1352 O O . ILE A 1 177 ? 33.470 -2.972 35.857 1.00 22.48 177 ILE A O 1
ATOM 1357 N N . LEU A 1 178 ? 32.662 -3.629 33.906 1.00 23.49 178 LEU A N 1
ATOM 1358 C CA . LEU A 1 178 ? 34.010 -3.973 33.388 1.00 25.15 178 LEU A CA 1
ATOM 1359 C C . LEU A 1 178 ? 34.523 -2.972 32.332 1.00 25.40 178 LEU A C 1
ATOM 1360 O O . LEU A 1 178 ? 33.934 -2.830 31.260 1.00 25.05 178 LEU A O 1
ATOM 1365 N N . TYR A 1 179 ? 35.613 -2.289 32.648 1.00 25.71 179 TYR A N 1
ATOM 1366 C CA . TYR A 1 179 ? 36.251 -1.435 31.688 1.00 26.90 179 TYR A CA 1
ATOM 1367 C C . TYR A 1 179 ? 37.377 -2.165 30.985 1.00 27.84 179 TYR A C 1
ATOM 1368 O O . TYR A 1 179 ? 38.230 -2.801 31.593 1.00 27.49 179 TYR A O 1
ATOM 1377 N N . TYR A 1 180 ? 37.431 -2.006 29.690 1.00 29.51 180 TYR A N 1
ATOM 1378 C CA . TYR A 1 180 ? 38.468 -2.676 28.955 1.00 31.00 180 TYR A CA 1
ATOM 1379 C C . TYR A 1 180 ? 38.602 -2.146 27.500 1.00 31.51 180 TYR A C 1
ATOM 1380 O O . TYR A 1 180 ? 37.887 -1.215 27.097 1.00 30.63 180 TYR A O 1
ATOM 1389 N N . ASN A 1 181 ? 39.527 -2.736 26.727 1.00 32.72 181 ASN A N 1
ATOM 1390 C CA . ASN A 1 181 ? 39.804 -2.273 25.346 1.00 33.36 181 ASN A CA 1
ATOM 1391 C C . ASN A 1 181 ? 40.363 -3.353 24.487 1.00 34.72 181 ASN A C 1
ATOM 1392 O O . ASN A 1 181 ? 40.928 -4.299 25.004 1.00 35.46 181 ASN A O 1
ATOM 1397 N N . GLN A 1 182 ? 40.211 -3.180 23.170 1.00 36.39 182 GLN A N 1
ATOM 1398 C CA . GLN A 1 182 ? 40.707 -4.109 22.175 1.00 37.25 182 GLN A CA 1
ATOM 1399 C C . GLN A 1 182 ? 41.843 -3.400 21.523 1.00 38.26 182 GLN A C 1
ATOM 1400 O O . GLN A 1 182 ? 41.790 -2.179 21.361 1.00 37.43 182 GLN A O 1
ATOM 1406 N N . GLU A 1 183 ? 42.882 -4.185 21.207 1.00 40.29 183 GLU A N 1
ATOM 1407 C CA . GLU A 1 183 ? 43.965 -3.811 20.279 1.00 41.69 183 GLU A CA 1
ATOM 1408 C C . GLU A 1 183 ? 44.063 -4.759 19.063 1.00 42.71 183 GLU A C 1
ATOM 1409 O O . GLU A 1 183 ? 43.878 -5.972 19.195 1.00 42.94 183 GLU A O 1
ATOM 1415 N N . VAL A 1 184 ? 44.315 -4.176 17.887 1.00 44.24 184 VAL A N 1
ATOM 1416 C CA . VAL A 1 184 ? 44.419 -4.889 16.608 1.00 45.44 184 VAL A CA 1
ATOM 1417 C C . VAL A 1 184 ? 45.787 -4.561 15.922 1.00 46.77 184 VAL A C 1
ATOM 1418 O O . VAL A 1 184 ? 46.183 -3.381 15.797 1.00 46.28 184 VAL A O 1
ATOM 1422 N N . SER A 1 185 ? 46.498 -5.607 15.484 1.00 47.51 185 SER A N 1
ATOM 1423 C CA . SER A 1 185 ? 47.835 -5.452 14.895 1.00 48.49 185 SER A CA 1
ATOM 1424 C C . SER A 1 185 ? 47.768 -5.036 13.444 1.00 49.17 185 SER A C 1
ATOM 1425 O O . SER A 1 185 ? 46.740 -5.254 12.783 1.00 49.73 185 SER A O 1
ATOM 1428 N N . LYS A 1 186 ? 48.886 -4.503 12.926 1.00 49.80 186 LYS A N 1
ATOM 1429 C CA . LYS A 1 186 ? 48.992 -4.214 11.480 1.00 49.91 186 LYS A CA 1
ATOM 1430 C C . LYS A 1 186 ? 48.632 -5.449 10.635 1.00 49.35 186 LYS A C 1
ATOM 1431 O O . LYS A 1 186 ? 47.862 -5.322 9.691 1.00 50.43 186 LYS A O 1
ATOM 1437 N N . GLY A 1 187 ? 49.124 -6.638 10.998 1.00 48.50 187 GLY A N 1
ATOM 1438 C CA . GLY A 1 187 ? 48.682 -7.872 10.351 1.00 47.45 187 GLY A CA 1
ATOM 1439 C C . GLY A 1 187 ? 47.163 -7.925 10.239 1.00 47.49 187 GLY A C 1
ATOM 1440 O O . GLY A 1 187 ? 46.599 -7.826 9.137 1.00 46.85 187 GLY A O 1
ATOM 1441 N N . ALA A 1 188 ? 46.506 -8.012 11.403 1.00 47.70 188 ALA A N 1
ATOM 1442 C CA . ALA A 1 188 ? 45.073 -8.245 11.517 1.00 47.48 188 ALA A CA 1
ATOM 1443 C C . ALA A 1 188 ? 44.195 -7.132 10.905 1.00 48.27 188 ALA A C 1
ATOM 1444 O O . ALA A 1 188 ? 43.180 -7.422 10.224 1.00 47.97 188 ALA A O 1
ATOM 1446 N N . ARG A 1 189 ? 44.581 -5.873 11.128 1.00 48.84 189 ARG A N 1
ATOM 1447 C CA . ARG A 1 189 ? 43.794 -4.733 10.593 1.00 50.11 189 ARG A CA 1
ATOM 1448 C C . ARG A 1 189 ? 43.575 -4.910 9.102 1.00 50.82 189 ARG A C 1
ATOM 1449 O O . ARG A 1 189 ? 42.546 -4.481 8.545 1.00 50.53 189 ARG A O 1
ATOM 1457 N N . LYS A 1 190 ? 44.555 -5.566 8.478 1.00 51.35 190 LYS A N 1
ATOM 1458 C CA . LYS A 1 190 ? 44.625 -5.621 7.047 1.00 51.88 190 LYS A CA 1
ATOM 1459 C C . LYS A 1 190 ? 43.623 -6.586 6.470 1.00 52.06 190 LYS A C 1
ATOM 1460 O O . LYS A 1 190 ? 43.064 -6.328 5.400 1.00 52.01 190 LYS A O 1
ATOM 1466 N N . GLU A 1 191 ? 43.351 -7.680 7.173 1.00 52.41 191 GLU A N 1
ATOM 1467 C CA . GLU A 1 191 ? 42.362 -8.609 6.622 1.00 53.38 191 GLU A CA 1
ATOM 1468 C C . GLU A 1 191 ? 40.935 -8.432 7.152 1.00 53.61 191 GLU A C 1
ATOM 1469 O O . GLU A 1 191 ? 40.060 -9.258 6.869 1.00 53.79 191 GLU A O 1
ATOM 1475 N N . TRP A 1 192 ? 40.711 -7.365 7.911 1.00 53.96 192 TRP A N 1
ATOM 1476 C CA . TRP A 1 192 ? 39.482 -7.215 8.681 1.00 53.69 192 TRP A CA 1
ATOM 1477 C C . TRP A 1 192 ? 39.202 -5.749 8.992 1.00 53.67 192 TRP A C 1
ATOM 1478 O O . TRP A 1 192 ? 40.120 -4.975 9.262 1.00 53.27 192 TRP A O 1
ATOM 1489 N N . ASP A 1 193 ? 37.928 -5.374 8.953 1.00 53.98 193 ASP A N 1
ATOM 1490 C CA . ASP A 1 193 ? 37.542 -3.968 8.984 1.00 55.01 193 ASP A CA 1
ATOM 1491 C C . ASP A 1 193 ? 36.493 -3.707 10.060 1.00 54.18 193 ASP A C 1
ATOM 1492 O O . ASP A 1 193 ? 36.059 -2.572 10.255 1.00 54.90 193 ASP A O 1
ATOM 1497 N N . SER A 1 194 ? 36.090 -4.766 10.755 1.00 53.67 194 SER A N 1
ATOM 1498 C CA . SER A 1 194 ? 35.140 -4.644 11.854 1.00 52.45 194 SER A CA 1
ATOM 1499 C C . SER A 1 194 ? 35.427 -5.669 12.947 1.00 51.57 194 SER A C 1
ATOM 1500 O O . SER A 1 194 ? 34.722 -6.670 13.072 1.00 51.80 194 SER A O 1
ATOM 1503 N N . VAL A 1 195 ? 36.465 -5.411 13.736 1.00 50.38 195 VAL A N 1
ATOM 1504 C CA . VAL A 1 195 ? 36.749 -6.217 14.916 1.00 48.42 195 VAL A CA 1
ATOM 1505 C C . VAL A 1 195 ? 35.971 -5.714 16.128 1.00 48.32 195 VAL A C 1
ATOM 1506 O O . VAL A 1 195 ? 36.062 -4.542 16.492 1.00 47.18 195 VAL A O 1
ATOM 1510 N N . ASP A 1 196 ? 35.208 -6.608 16.748 1.00 47.89 196 ASP A N 1
ATOM 1511 C CA . ASP A 1 196 ? 34.316 -6.232 17.812 1.00 46.81 196 ASP A CA 1
ATOM 1512 C C . ASP A 1 196 ? 34.451 -7.230 18.947 1.00 46.19 196 ASP A C 1
ATOM 1513 O O . ASP A 1 196 ? 34.108 -8.405 18.785 1.00 46.51 196 ASP A O 1
ATOM 1518 N N . VAL A 1 197 ? 34.928 -6.762 20.097 1.00 45.46 197 VAL A N 1
ATOM 1519 C CA . VAL A 1 197 ? 35.270 -7.657 21.231 1.00 44.67 197 VAL A CA 1
ATOM 1520 C C . VAL A 1 197 ? 34.250 -7.647 22.365 1.00 44.47 197 VAL A C 1
ATOM 1521 O O . VAL A 1 197 ? 34.173 -6.704 23.131 1.00 44.94 197 VAL A O 1
ATOM 1525 N N . GLU A 1 198 ? 33.510 -8.739 22.469 1.00 44.48 198 GLU A N 1
ATOM 1526 C CA . GLU A 1 198 ? 32.465 -8.941 23.444 1.00 44.40 198 GLU A CA 1
ATOM 1527 C C . GLU A 1 198 ? 33.034 -9.752 24.558 1.00 43.09 198 GLU A C 1
ATOM 1528 O O . GLU A 1 198 ? 33.846 -10.608 24.296 1.00 44.02 198 GLU A O 1
ATOM 1534 N N . LEU A 1 199 ? 32.591 -9.512 25.791 1.00 41.47 199 LEU A N 1
ATOM 1535 C CA . LEU A 1 199 ? 32.947 -10.341 26.927 1.00 38.83 199 LEU A CA 1
ATOM 1536 C C . LEU A 1 199 ? 31.731 -10.997 27.516 1.00 39.03 199 LEU A C 1
ATOM 1537 O O . LEU A 1 199 ? 30.635 -10.441 27.577 1.00 38.33 199 LEU A O 1
ATOM 1542 N N . THR A 1 200 ? 31.957 -12.200 28.000 1.00 39.64 200 THR A N 1
ATOM 1543 C CA . THR A 1 200 ? 30.928 -13.018 28.610 1.00 39.00 200 THR A CA 1
ATOM 1544 C C . THR A 1 200 ? 31.504 -13.262 29.970 1.00 37.60 200 THR A C 1
ATOM 1545 O O . THR A 1 200 ? 32.729 -13.445 30.102 1.00 37.58 200 THR A O 1
ATOM 1549 N N . VAL A 1 201 ? 30.648 -13.241 30.984 1.00 36.39 201 VAL A N 1
ATOM 1550 C CA . VAL A 1 201 ? 31.137 -13.242 32.354 1.00 34.89 201 VAL A CA 1
ATOM 1551 C C . VAL A 1 201 ? 30.611 -14.387 33.212 1.00 34.55 201 VAL A C 1
ATOM 1552 O O . VAL A 1 201 ? 29.415 -14.628 33.256 1.00 32.94 201 VAL A O 1
ATOM 1556 N N . LYS A 1 202 ? 31.539 -15.090 33.885 1.00 34.92 202 LYS A N 1
ATOM 1557 C CA . LYS A 1 202 ? 31.193 -16.061 34.943 1.00 35.13 202 LYS A CA 1
ATOM 1558 C C . LYS A 1 202 ? 31.976 -15.744 36.213 1.00 34.41 202 LYS A C 1
ATOM 1559 O O . LYS A 1 202 ? 32.937 -14.991 36.118 1.00 34.57 202 LYS A O 1
ATOM 1565 N N . ASP A 1 203 ? 31.574 -16.301 37.351 1.00 33.15 203 ASP A N 1
ATOM 1566 C CA . ASP A 1 203 ? 32.403 -16.278 38.550 1.00 33.60 203 ASP A CA 1
ATOM 1567 C C . ASP A 1 203 ? 32.825 -17.686 38.956 1.00 33.97 203 ASP A C 1
ATOM 1568 O O . ASP A 1 203 ? 32.442 -18.667 38.319 1.00 34.92 203 ASP A O 1
ATOM 1573 N N . ASP A 1 204 ? 33.615 -17.778 40.021 1.00 33.36 204 ASP A N 1
ATOM 1574 C CA . ASP A 1 204 ? 34.363 -18.993 40.317 1.00 32.84 204 ASP A CA 1
ATOM 1575 C C . ASP A 1 204 ? 33.441 -20.207 40.381 1.00 32.91 204 ASP A C 1
ATOM 1576 O O . ASP A 1 204 ? 33.893 -21.331 40.599 1.00 33.81 204 ASP A O 1
ATOM 1581 N N . LEU A 1 205 ? 32.147 -19.971 40.191 1.00 32.84 205 LEU A N 1
ATOM 1582 C CA . LEU A 1 205 ? 31.144 -20.371 41.169 1.00 33.26 205 LEU A CA 1
ATOM 1583 C C . LEU A 1 205 ? 29.944 -21.026 40.492 1.00 34.02 205 LEU A C 1
ATOM 1584 O O . LEU A 1 205 ? 29.024 -21.498 41.160 1.00 33.33 205 LEU A O 1
ATOM 1589 N N . GLY A 1 206 ? 29.961 -21.051 39.164 1.00 34.40 206 GLY A N 1
ATOM 1590 C CA . GLY A 1 206 ? 28.801 -21.458 38.394 1.00 35.03 206 GLY A CA 1
ATOM 1591 C C . GLY A 1 206 ? 28.246 -20.334 37.542 1.00 35.86 206 GLY A C 1
ATOM 1592 O O . GLY A 1 206 ? 27.971 -20.518 36.356 1.00 36.26 206 GLY A O 1
ATOM 1593 N N . ASN A 1 207 ? 28.083 -19.163 38.149 1.00 36.00 207 ASN A N 1
ATOM 1594 C CA . ASN A 1 207 ? 27.126 -18.175 37.664 1.00 36.25 207 ASN A CA 1
ATOM 1595 C C . ASN A 1 207 ? 27.553 -17.387 36.479 1.00 37.02 207 ASN A C 1
ATOM 1596 O O . ASN A 1 207 ? 28.743 -17.135 36.260 1.00 36.76 207 ASN A O 1
ATOM 1601 N N . ASP A 1 208 ? 26.536 -16.959 35.739 1.00 38.30 208 ASP A N 1
ATOM 1602 C CA . ASP A 1 208 ? 26.699 -16.170 34.540 1.00 38.81 208 ASP A CA 1
ATOM 1603 C C . ASP A 1 208 ? 26.168 -14.768 34.841 1.00 38.29 208 ASP A C 1
ATOM 1604 O O . ASP A 1 208 ? 25.314 -14.595 35.711 1.00 37.93 208 ASP A O 1
ATOM 1609 N N . TYR A 1 209 ? 26.677 -13.771 34.134 1.00 37.88 209 TYR A N 1
ATOM 1610 C CA . TYR A 1 209 ? 26.187 -12.444 34.300 1.00 38.09 209 TYR A CA 1
ATOM 1611 C C . TYR A 1 209 ? 25.708 -11.865 32.970 1.00 39.02 209 TYR A C 1
ATOM 1612 O O . TYR A 1 209 ? 26.481 -11.777 31.983 1.00 39.27 209 TYR A O 1
ATOM 1621 N N . SER A 1 210 ? 24.412 -11.539 32.959 1.00 38.64 210 SER A N 1
ATOM 1622 C CA . SER A 1 210 ? 23.813 -10.618 31.999 1.00 38.90 210 SER A CA 1
ATOM 1623 C C . SER A 1 210 ? 24.372 -9.217 32.179 1.00 39.02 210 SER A C 1
ATOM 1624 O O . SER A 1 210 ? 24.625 -8.753 33.318 1.00 39.37 210 SER A O 1
ATOM 1627 N N . GLY A 1 211 ? 24.553 -8.558 31.032 1.00 38.64 211 GLY A N 1
ATOM 1628 C CA . GLY A 1 211 ? 25.214 -7.282 30.939 1.00 37.27 211 GLY A CA 1
ATOM 1629 C C . GLY A 1 211 ? 24.861 -6.611 29.652 1.00 36.88 211 GLY A C 1
ATOM 1630 O O . GLY A 1 211 ? 24.245 -7.208 28.811 1.00 36.54 211 GLY A O 1
ATOM 1631 N N . GLU A 1 212 ? 25.318 -5.376 29.481 1.00 37.31 212 GLU A N 1
ATOM 1632 C CA . GLU A 1 212 ? 24.962 -4.544 28.352 1.00 36.93 212 GLU A CA 1
ATOM 1633 C C . GLU A 1 212 ? 26.049 -3.529 28.113 1.00 35.25 212 GLU A C 1
ATOM 1634 O O . GLU A 1 212 ? 26.348 -2.788 29.012 1.00 35.77 212 GLU A O 1
ATOM 1640 N N . GLY A 1 213 ? 26.609 -3.448 26.914 1.00 33.70 213 GLY A N 1
ATOM 1641 C CA . GLY A 1 213 ? 27.603 -2.414 26.597 1.00 32.30 213 GLY A CA 1
ATOM 1642 C C . GLY A 1 213 ? 27.119 -1.024 27.023 1.00 31.94 213 GLY A C 1
ATOM 1643 O O . GLY A 1 213 ? 25.923 -0.823 27.174 1.00 31.76 213 GLY A O 1
ATOM 1644 N N . ASN A 1 214 ? 28.050 -0.101 27.273 1.00 31.07 214 ASN A N 1
ATOM 1645 C CA . ASN A 1 214 ? 27.754 1.296 27.576 1.00 30.18 214 ASN A CA 1
ATOM 1646 C C . ASN A 1 214 ? 28.379 2.174 26.550 1.00 29.84 214 ASN A C 1
ATOM 1647 O O . ASN A 1 214 ? 28.371 3.393 26.728 1.00 30.23 214 ASN A O 1
ATOM 1652 N N . GLY A 1 215 ? 28.969 1.561 25.517 1.00 28.61 215 GLY A N 1
ATOM 1653 C CA . GLY A 1 215 ? 29.553 2.282 24.408 1.00 27.41 215 GLY A CA 1
ATOM 1654 C C . GLY A 1 215 ? 31.057 2.137 24.340 1.00 27.62 215 GLY A C 1
ATOM 1655 O O . GLY A 1 215 ? 31.703 1.877 25.357 1.00 27.81 215 GLY A O 1
ATOM 1656 N N . GLY A 1 216 ? 31.611 2.332 23.139 1.00 27.51 216 GLY A N 1
ATOM 1657 C CA . GLY A 1 216 ? 33.046 2.364 22.898 1.00 27.21 216 GLY A CA 1
ATOM 1658 C C . GLY A 1 216 ? 33.530 3.597 22.153 1.00 27.79 216 GLY A C 1
ATOM 1659 O O . GLY A 1 216 ? 32.753 4.335 21.536 1.00 28.04 216 GLY A O 1
ATOM 1660 N N . SER A 1 217 ? 34.844 3.783 22.188 1.00 28.25 217 SER A N 1
ATOM 1661 C CA . SER A 1 217 ? 35.536 4.950 21.723 1.00 29.16 217 SER A CA 1
ATOM 1662 C C . SER A 1 217 ? 36.930 4.540 21.246 1.00 30.18 217 SER A C 1
ATOM 1663 O O . SER A 1 217 ? 37.531 3.633 21.821 1.00 29.83 217 SER A O 1
ATOM 1666 N N . GLY A 1 218 ? 37.460 5.264 20.257 1.00 30.62 218 GLY A N 1
ATOM 1667 C CA . GLY A 1 218 ? 38.775 5.019 19.709 1.00 31.36 218 GLY A CA 1
ATOM 1668 C C . GLY A 1 218 ? 39.176 6.141 18.778 1.00 32.48 218 GLY A C 1
ATOM 1669 O O . GLY A 1 218 ? 38.322 6.857 18.247 1.00 32.44 218 GLY A O 1
ATOM 1670 N N . ASN A 1 219 ? 40.487 6.306 18.606 1.00 33.86 219 ASN A N 1
ATOM 1671 C CA . ASN A 1 219 ? 41.051 7.254 17.643 1.00 34.96 219 ASN A CA 1
ATOM 1672 C C . ASN A 1 219 ? 41.382 6.578 16.354 1.00 35.16 219 ASN A C 1
ATOM 1673 O O . ASN A 1 219 ? 41.729 7.226 15.395 1.00 36.40 219 ASN A O 1
ATOM 1678 N N . ASP A 1 220 ? 41.280 5.268 16.326 1.00 35.18 220 ASP A N 1
ATOM 1679 C CA . ASP A 1 220 ? 41.214 4.620 15.068 1.00 35.47 220 ASP A CA 1
ATOM 1680 C C . ASP A 1 220 ? 40.075 3.633 15.077 1.00 35.24 220 ASP A C 1
ATOM 1681 O O . ASP A 1 220 ? 39.420 3.459 16.098 1.00 34.80 220 ASP A O 1
ATOM 1686 N N . PRO A 1 221 ? 39.785 3.039 13.912 1.00 35.37 221 PRO A N 1
ATOM 1687 C CA . PRO A 1 221 ? 38.582 2.240 13.900 1.00 35.74 221 PRO A CA 1
ATOM 1688 C C . PRO A 1 221 ? 38.677 0.941 14.686 1.00 36.25 221 PRO A C 1
ATOM 1689 O O . PRO A 1 221 ? 37.673 0.240 14.737 1.00 36.60 221 PRO A O 1
ATOM 1693 N N . TYR A 1 222 ? 39.830 0.658 15.316 1.00 36.51 222 TYR A N 1
ATOM 1694 C CA . TYR A 1 222 ? 40.216 -0.701 15.797 1.00 36.07 222 TYR A CA 1
ATOM 1695 C C . TYR A 1 222 ? 40.524 -0.793 17.269 1.00 35.59 222 TYR A C 1
ATOM 1696 O O . TYR A 1 222 ? 40.049 -1.717 17.933 1.00 35.48 222 TYR A O 1
ATOM 1705 N N . ASN A 1 223 ? 41.396 0.095 17.756 1.00 34.49 223 ASN A N 1
ATOM 1706 C CA . ASN A 1 223 ? 41.682 0.196 19.187 1.00 33.92 223 ASN A CA 1
ATOM 1707 C C . ASN A 1 223 ? 40.611 1.000 19.968 1.00 32.86 223 ASN A C 1
ATOM 1708 O O . ASN A 1 223 ? 40.714 2.245 20.079 1.00 32.81 223 ASN A O 1
ATOM 1713 N N . ILE A 1 224 ? 39.597 0.286 20.481 1.00 30.39 224 ILE A N 1
ATOM 1714 C CA . ILE A 1 224 ? 38.425 0.870 21.112 1.00 28.48 224 ILE A CA 1
ATOM 1715 C C . ILE A 1 224 ? 38.443 0.568 22.635 1.00 28.18 224 ILE A C 1
ATOM 1716 O O . ILE A 1 224 ? 38.492 -0.579 23.026 1.00 28.27 224 ILE A O 1
ATOM 1721 N N . ARG A 1 225 ? 38.374 1.590 23.484 1.00 27.28 225 ARG A N 1
ATOM 1722 C CA . ARG A 1 225 ? 38.031 1.420 24.882 1.00 26.64 225 ARG A CA 1
ATOM 1723 C C . ARG A 1 225 ? 36.536 1.254 24.952 1.00 26.53 225 ARG A C 1
ATOM 1724 O O . ARG A 1 225 ? 35.806 1.978 24.260 1.00 26.43 225 ARG A O 1
ATOM 1732 N N . TRP A 1 226 ? 36.089 0.291 25.775 1.00 25.57 226 TRP A N 1
ATOM 1733 C CA . TRP A 1 226 ? 34.686 -0.074 25.926 1.00 24.59 226 TRP A CA 1
ATOM 1734 C C . TRP A 1 226 ? 34.403 -0.192 27.388 1.00 25.15 226 TRP A C 1
ATOM 1735 O O . TRP A 1 226 ? 35.308 -0.290 28.227 1.00 26.92 226 TRP A O 1
ATOM 1746 N N . SER A 1 227 ? 33.137 -0.317 27.729 1.00 24.81 227 SER A N 1
ATOM 1747 C CA . SER A 1 227 ? 32.783 -0.803 29.062 1.00 24.60 227 SER A CA 1
ATOM 1748 C C . SER A 1 227 ? 31.407 -1.438 29.049 1.00 25.38 227 SER A C 1
ATOM 1749 O O . SER A 1 227 ? 30.566 -1.113 28.176 1.00 26.65 227 SER A O 1
ATOM 1752 N N . ALA A 1 228 ? 31.138 -2.364 29.967 1.00 25.40 228 ALA A N 1
ATOM 1753 C CA . ALA A 1 228 ? 29.807 -2.970 29.979 1.00 25.25 228 ALA A CA 1
ATOM 1754 C C . ALA A 1 228 ? 29.313 -3.079 31.380 1.00 26.65 228 ALA A C 1
ATOM 1755 O O . ALA A 1 228 ? 30.111 -3.101 32.358 1.00 27.54 228 ALA A O 1
ATOM 1757 N N . THR A 1 229 ? 28.000 -3.188 31.531 1.00 26.86 229 THR A N 1
ATOM 1758 C CA . THR A 1 229 ? 27.512 -3.304 32.901 1.00 27.41 229 THR A CA 1
ATOM 1759 C C . THR A 1 229 ? 26.835 -4.623 33.108 1.00 27.32 229 THR A C 1
ATOM 1760 O O . THR A 1 229 ? 26.155 -5.102 32.222 1.00 26.39 229 THR A O 1
ATOM 1764 N N . PHE A 1 230 ? 27.063 -5.220 34.263 1.00 27.81 230 PHE A N 1
ATOM 1765 C CA . PHE A 1 230 ? 26.501 -6.519 34.522 1.00 29.62 230 PHE A CA 1
ATOM 1766 C C . PHE A 1 230 ? 25.851 -6.573 35.899 1.00 31.27 230 PHE A C 1
ATOM 1767 O O . PHE A 1 230 ? 26.038 -5.667 36.748 1.00 31.89 230 PHE A O 1
ATOM 1775 N N . GLN A 1 231 ? 25.073 -7.641 36.066 1.00 31.91 231 GLN A N 1
ATOM 1776 C CA . GLN A 1 231 ? 24.241 -7.960 37.221 1.00 32.28 231 GLN A CA 1
ATOM 1777 C C . GLN A 1 231 ? 24.926 -7.803 38.557 1.00 32.90 231 GLN A C 1
ATOM 1778 O O . GLN A 1 231 ? 26.147 -7.950 38.640 1.00 33.64 231 GLN A O 1
ATOM 1784 N N . LYS A 1 232 ? 24.130 -7.508 39.599 1.00 32.97 232 LYS A N 1
ATOM 1785 C CA . LYS A 1 232 ? 24.592 -7.621 40.982 1.00 32.03 232 LYS A CA 1
ATOM 1786 C C . LYS A 1 232 ? 25.572 -8.782 41.031 1.00 32.94 232 LYS A C 1
ATOM 1787 O O . LYS A 1 232 ? 25.176 -9.936 40.844 1.00 33.69 232 LYS A O 1
ATOM 1793 N N . LEU A 1 233 ? 26.851 -8.461 41.179 1.00 33.37 233 LEU A N 1
ATOM 1794 C CA . LEU A 1 233 ? 27.868 -9.428 41.563 1.00 34.22 233 LEU A CA 1
ATOM 1795 C C . LEU A 1 233 ? 27.475 -10.317 42.756 1.00 33.66 233 LEU A C 1
ATOM 1796 O O . LEU A 1 233 ? 27.087 -9.815 43.777 1.00 34.06 233 LEU A O 1
ATOM 1801 N N . ASN A 1 234 ? 27.614 -11.631 42.631 1.00 34.10 234 ASN A N 1
ATOM 1802 C CA . ASN A 1 234 ? 27.277 -12.562 43.735 1.00 34.01 234 ASN A CA 1
ATOM 1803 C C . ASN A 1 234 ? 28.231 -12.486 44.918 1.00 32.91 234 ASN A C 1
ATOM 1804 O O . ASN A 1 234 ? 29.431 -12.540 44.730 1.00 32.41 234 ASN A O 1
ATOM 1809 N N . GLU A 1 235 ? 27.702 -12.392 46.130 1.00 32.63 235 GLU A N 1
ATOM 1810 C CA . GLU A 1 235 ? 28.558 -12.027 47.296 1.00 32.97 235 GLU A CA 1
ATOM 1811 C C . GLU A 1 235 ? 29.613 -13.059 47.685 1.00 33.12 235 GLU A C 1
ATOM 1812 O O . GLU A 1 235 ? 30.626 -12.700 48.311 1.00 32.80 235 GLU A O 1
ATOM 1818 N N . ASN A 1 236 ? 29.357 -14.330 47.335 1.00 32.47 236 ASN A N 1
ATOM 1819 C CA . ASN A 1 236 ? 30.272 -15.405 47.631 1.00 32.25 236 ASN A CA 1
ATOM 1820 C C . ASN A 1 236 ? 31.306 -15.623 46.534 1.00 32.34 236 ASN A C 1
ATOM 1821 O O . ASN A 1 236 ? 32.117 -16.533 46.659 1.00 33.74 236 ASN A O 1
ATOM 1826 N N . ALA A 1 237 ? 31.232 -14.878 45.437 1.00 31.20 237 ALA A N 1
ATOM 1827 C CA . ALA A 1 237 ? 32.203 -14.969 44.356 1.00 30.87 237 ALA A CA 1
ATOM 1828 C C . ALA A 1 237 ? 33.547 -14.373 44.770 1.00 31.52 237 ALA A C 1
ATOM 1829 O O . ALA A 1 237 ? 33.611 -13.301 45.395 1.00 31.51 237 ALA A O 1
ATOM 1831 N N . THR A 1 238 ? 34.609 -15.070 44.375 1.00 32.34 238 THR A N 1
ATOM 1832 C CA . THR A 1 238 ? 36.010 -14.695 44.610 1.00 33.01 238 THR A CA 1
ATOM 1833 C C . THR A 1 238 ? 36.688 -14.178 43.334 1.00 34.63 238 THR A C 1
ATOM 1834 O O . THR A 1 238 ? 37.582 -13.329 43.389 1.00 34.84 238 THR A O 1
ATOM 1838 N N . LYS A 1 239 ? 36.276 -14.714 42.186 1.00 35.28 239 LYS A N 1
ATOM 1839 C CA . LYS A 1 239 ? 36.986 -14.475 40.959 1.00 36.61 239 LYS A CA 1
ATOM 1840 C C . LYS A 1 239 ? 35.974 -14.420 39.822 1.00 36.65 239 LYS A C 1
ATOM 1841 O O . LYS A 1 239 ? 34.989 -15.185 39.843 1.00 36.86 239 LYS A O 1
ATOM 1847 N N . LEU A 1 240 ? 36.232 -13.538 38.844 1.00 35.59 240 LEU A N 1
ATOM 1848 C CA . LEU A 1 240 ? 35.466 -13.497 37.588 1.00 35.18 240 LEU A CA 1
ATOM 1849 C C . LEU A 1 240 ? 36.247 -14.169 36.477 1.00 35.77 240 LEU A C 1
ATOM 1850 O O . LEU A 1 240 ? 37.459 -13.926 36.311 1.00 36.52 240 LEU A O 1
ATOM 1855 N N . ILE A 1 241 ? 35.554 -15.004 35.706 1.00 35.60 241 ILE A N 1
ATOM 1856 C CA . ILE A 1 241 ? 36.159 -15.638 34.541 1.00 35.48 241 ILE A CA 1
ATOM 1857 C C . ILE A 1 241 ? 35.522 -15.007 33.312 1.00 35.72 241 ILE A C 1
ATOM 1858 O O . ILE A 1 241 ? 34.287 -15.092 33.093 1.00 35.84 241 ILE A O 1
ATOM 1863 N N . VAL A 1 242 ? 36.368 -14.330 32.554 1.00 35.80 242 VAL A N 1
ATOM 1864 C CA . VAL A 1 242 ? 35.912 -13.490 31.461 1.00 36.43 242 VAL A CA 1
ATOM 1865 C C . VAL A 1 242 ? 36.317 -14.105 30.138 1.00 37.12 242 VAL A C 1
ATOM 1866 O O . VAL A 1 242 ? 37.517 -14.308 29.873 1.00 37.14 242 VAL A O 1
ATOM 1870 N N . THR A 1 243 ? 35.352 -14.365 29.270 1.00 37.95 243 THR A N 1
ATOM 1871 C CA . THR A 1 243 ? 35.756 -14.825 27.945 1.00 38.89 243 THR A CA 1
ATOM 1872 C C . THR A 1 243 ? 35.466 -13.751 26.855 1.00 39.82 243 THR A C 1
ATOM 1873 O O . THR A 1 243 ? 34.299 -13.327 26.667 1.00 38.38 243 THR A O 1
ATOM 1877 N N . PRO A 1 244 ? 36.547 -13.282 26.168 1.00 40.99 244 PRO A N 1
ATOM 1878 C CA . PRO A 1 244 ? 36.457 -12.356 25.029 1.00 42.04 244 PRO A CA 1
ATOM 1879 C C . PRO A 1 244 ? 36.029 -13.073 23.755 1.00 43.90 244 PRO A C 1
ATOM 1880 O O . PRO A 1 244 ? 36.786 -13.882 23.218 1.00 43.83 244 PRO A O 1
ATOM 1884 N N . ARG A 1 245 ? 34.807 -12.807 23.303 1.00 46.32 245 ARG A N 1
ATOM 1885 C CA . ARG A 1 245 ? 34.314 -13.254 21.992 1.00 48.69 245 ARG A CA 1
ATOM 1886 C C . ARG A 1 245 ? 34.704 -12.205 20.965 1.00 49.65 245 ARG A C 1
ATOM 1887 O O . ARG A 1 245 ? 34.502 -11.015 21.199 1.00 50.40 245 ARG A O 1
ATOM 1895 N N . VAL A 1 246 ? 35.302 -12.600 19.847 1.00 50.82 246 VAL A N 1
ATOM 1896 C CA . VAL A 1 246 ? 35.756 -11.579 18.888 1.00 51.81 246 VAL A CA 1
ATOM 1897 C C . VAL A 1 246 ? 35.058 -11.810 17.564 1.00 52.97 246 VAL A C 1
ATOM 1898 O O . VAL A 1 246 ? 35.183 -12.889 17.023 1.00 53.51 246 VAL A O 1
ATOM 1902 N N . HIS A 1 247 ? 34.328 -10.820 17.053 1.00 54.31 247 HIS A N 1
ATOM 1903 C CA . HIS A 1 247 ? 33.543 -10.989 15.809 1.00 56.30 247 HIS A CA 1
ATOM 1904 C C . HIS A 1 247 ? 34.122 -10.159 14.672 1.00 56.47 247 HIS A C 1
ATOM 1905 O O . HIS A 1 247 ? 33.976 -8.927 14.634 1.00 56.22 247 HIS A O 1
ATOM 1912 N N . LEU A 1 248 ? 34.755 -10.869 13.745 1.00 57.13 248 LEU A N 1
ATOM 1913 C CA . LEU A 1 248 ? 35.478 -10.285 12.630 1.00 58.27 248 LEU A CA 1
ATOM 1914 C C . LEU A 1 248 ? 34.655 -10.324 11.362 1.00 59.67 248 LEU A C 1
ATOM 1915 O O . LEU A 1 248 ? 33.968 -11.307 11.077 1.00 59.44 248 LEU A O 1
ATOM 1920 N N . ARG A 1 249 ? 34.737 -9.241 10.604 1.00 61.15 249 ARG A N 1
ATOM 1921 C CA . ARG A 1 249 ? 33.904 -9.087 9.430 1.00 62.77 249 ARG A CA 1
ATOM 1922 C C . ARG A 1 249 ? 34.668 -8.350 8.321 1.00 63.17 249 ARG A C 1
ATOM 1923 O O . ARG A 1 249 ? 35.698 -7.725 8.587 1.00 63.64 249 ARG A O 1
ATOM 1931 N N . VAL A 1 250 ? 34.190 -8.443 7.082 1.00 63.37 250 VAL A N 1
ATOM 1932 C CA . VAL A 1 250 ? 34.670 -7.534 6.029 1.00 63.59 250 VAL A CA 1
ATOM 1933 C C . VAL A 1 250 ? 33.492 -6.821 5.336 1.00 63.37 250 VAL A C 1
ATOM 1934 O O . VAL A 1 250 ? 33.435 -5.593 5.275 1.00 63.06 250 VAL A O 1
ATOM 1938 N N . HIS A 1 256 ? 32.117 -8.365 1.298 1.00 77.14 256 HIS A N 1
ATOM 1939 C CA . HIS A 1 256 ? 30.766 -8.659 0.821 1.00 76.90 256 HIS A CA 1
ATOM 1940 C C . HIS A 1 256 ? 30.014 -7.372 0.366 1.00 76.21 256 HIS A C 1
ATOM 1941 O O . HIS A 1 256 ? 30.268 -6.269 0.856 1.00 75.62 256 HIS A O 1
ATOM 1948 N N . GLY A 1 257 ? 29.092 -7.545 -0.575 1.00 75.58 257 GLY A N 1
ATOM 1949 C CA . GLY A 1 257 ? 29.001 -6.664 -1.724 1.00 74.37 257 GLY A CA 1
ATOM 1950 C C . GLY A 1 257 ? 28.438 -7.361 -2.947 1.00 73.80 257 GLY A C 1
ATOM 1951 O O . GLY A 1 257 ? 27.223 -7.415 -3.138 1.00 73.67 257 GLY A O 1
ATOM 1952 N N . GLY A 1 258 ? 29.326 -7.897 -3.778 1.00 72.92 258 GLY A N 1
ATOM 1953 C CA . GLY A 1 258 ? 29.149 -9.229 -4.326 1.00 71.23 258 GLY A CA 1
ATOM 1954 C C . GLY A 1 258 ? 30.419 -10.055 -4.263 1.00 70.68 258 GLY A C 1
ATOM 1955 O O . GLY A 1 258 ? 31.284 -9.818 -3.419 1.00 70.80 258 GLY A O 1
ATOM 1956 N N . VAL A 1 259 ? 30.530 -11.030 -5.159 1.00 69.22 259 VAL A N 1
ATOM 1957 C CA . VAL A 1 259 ? 31.181 -12.295 -4.840 1.00 67.47 259 VAL A CA 1
ATOM 1958 C C . VAL A 1 259 ? 31.072 -13.280 -5.999 1.00 66.56 259 VAL A C 1
ATOM 1959 O O . VAL A 1 259 ? 30.372 -13.025 -6.979 1.00 65.84 259 VAL A O 1
ATOM 1963 N N . GLU A 1 260 ? 31.768 -14.405 -5.880 1.00 65.66 260 GLU A N 1
ATOM 1964 C CA . GLU A 1 260 ? 32.130 -15.209 -7.041 1.00 64.70 260 GLU A CA 1
ATOM 1965 C C . GLU A 1 260 ? 31.937 -16.696 -6.765 1.00 64.01 260 GLU A C 1
ATOM 1966 O O . GLU A 1 260 ? 32.104 -17.154 -5.635 1.00 64.22 260 GLU A O 1
ATOM 1972 N N . TYR A 1 261 ? 31.584 -17.445 -7.805 1.00 63.05 261 TYR A N 1
ATOM 1973 C CA . TYR A 1 261 ? 31.773 -18.891 -7.807 1.00 62.16 261 TYR A CA 1
ATOM 1974 C C . TYR A 1 261 ? 32.850 -19.305 -8.804 1.00 60.85 261 TYR A C 1
ATOM 1975 O O . TYR A 1 261 ? 32.850 -18.862 -9.952 1.00 60.44 261 TYR A O 1
ATOM 1984 N N . VAL A 1 262 ? 33.767 -20.158 -8.357 1.00 59.90 262 VAL A N 1
ATOM 1985 C CA . VAL A 1 262 ? 34.810 -20.686 -9.228 1.00 59.54 262 VAL A CA 1
ATOM 1986 C C . VAL A 1 262 ? 34.783 -22.211 -9.258 1.00 59.66 262 VAL A C 1
ATOM 1987 O O . VAL A 1 262 ? 35.403 -22.869 -8.423 1.00 59.56 262 VAL A O 1
ATOM 1991 N N . ASN A 1 263 ? 34.060 -22.765 -10.226 1.00 59.99 263 ASN A N 1
ATOM 1992 C CA . ASN A 1 263 ? 33.878 -24.209 -10.315 1.00 60.18 263 ASN A CA 1
ATOM 1993 C C . ASN A 1 263 ? 35.119 -24.915 -10.850 1.00 60.49 263 ASN A C 1
ATOM 1994 O O . ASN A 1 263 ? 35.289 -25.062 -12.060 1.00 60.36 263 ASN A O 1
ATOM 1999 N N . GLY A 1 264 ? 35.985 -25.350 -9.940 1.00 61.07 264 GLY A N 1
ATOM 2000 C CA . GLY A 1 264 ? 37.418 -25.228 -10.132 1.00 61.49 264 GLY A CA 1
ATOM 2001 C C . GLY A 1 264 ? 38.210 -26.014 -9.104 1.00 61.71 264 GLY A C 1
ATOM 2002 O O . GLY A 1 264 ? 37.683 -26.391 -8.058 1.00 61.80 264 GLY A O 1
ATOM 2003 N N . LYS A 1 265 ? 39.480 -26.260 -9.406 1.00 61.79 265 LYS A N 1
ATOM 2004 C CA . LYS A 1 265 ? 39.877 -26.734 -10.726 1.00 61.67 265 LYS A CA 1
ATOM 2005 C C . LYS A 1 265 ? 39.027 -27.923 -11.163 1.00 61.88 265 LYS A C 1
ATOM 2006 O O . LYS A 1 265 ? 38.938 -28.231 -12.352 1.00 61.60 265 LYS A O 1
ATOM 2012 N N . GLU A 1 266 ? 38.405 -28.587 -10.195 1.00 62.20 266 GLU A N 1
ATOM 2013 C CA . GLU A 1 266 ? 37.320 -29.518 -10.479 1.00 62.30 266 GLU A CA 1
ATOM 2014 C C . GLU A 1 266 ? 37.355 -30.712 -9.531 1.00 62.01 266 GLU A C 1
ATOM 2015 O O . GLU A 1 266 ? 38.335 -31.456 -9.490 1.00 62.15 266 GLU A O 1
ATOM 2021 N N . LYS A 1 267 ? 36.280 -30.888 -8.770 1.00 61.54 267 LYS A N 1
ATOM 2022 C CA . LYS A 1 267 ? 35.034 -30.176 -9.027 1.00 61.07 267 LYS A CA 1
ATOM 2023 C C . LYS A 1 267 ? 34.687 -29.239 -7.875 1.00 60.93 267 LYS A C 1
ATOM 2024 O O . LYS A 1 267 ? 33.530 -29.148 -7.463 1.00 60.67 267 LYS A O 1
ATOM 2030 N N . LYS A 1 268 ? 35.696 -28.545 -7.359 1.00 61.19 268 LYS A N 1
ATOM 2031 C CA . LYS A 1 268 ? 35.678 -28.080 -5.977 1.00 61.65 268 LYS A CA 1
ATOM 2032 C C . LYS A 1 268 ? 35.188 -26.638 -5.887 1.00 61.66 268 LYS A C 1
ATOM 2033 O O . LYS A 1 268 ? 35.443 -25.829 -6.778 1.00 61.54 268 LYS A O 1
ATOM 2039 N N . ILE A 1 269 ? 34.483 -26.325 -4.804 1.00 62.22 269 ILE A N 1
ATOM 2040 C CA . ILE A 1 269 ? 33.745 -25.072 -4.707 1.00 62.28 269 ILE A CA 1
ATOM 2041 C C . ILE A 1 269 ? 34.562 -24.005 -3.986 1.00 62.82 269 ILE A C 1
ATOM 2042 O O . ILE A 1 269 ? 35.194 -24.277 -2.965 1.00 63.34 269 ILE A O 1
ATOM 2047 N N . GLU A 1 270 ? 34.546 -22.790 -4.524 1.00 63.09 270 GLU A N 1
ATOM 2048 C CA . GLU A 1 270 ? 35.572 -21.801 -4.215 1.00 63.74 270 GLU A CA 1
ATOM 2049 C C . GLU A 1 270 ? 35.100 -20.392 -4.555 1.00 64.30 270 GLU A C 1
ATOM 2050 O O . GLU A 1 270 ? 34.754 -20.102 -5.700 1.00 63.94 270 GLU A O 1
ATOM 2056 N N . VAL A 1 271 ? 35.088 -19.519 -3.553 1.00 65.16 271 VAL A N 1
ATOM 2057 C CA . VAL A 1 271 ? 34.539 -18.174 -3.713 1.00 65.59 271 VAL A CA 1
ATOM 2058 C C . VAL A 1 271 ? 35.690 -17.144 -3.491 1.00 66.32 271 VAL A C 1
ATOM 2059 O O . VAL A 1 271 ? 36.384 -17.246 -2.491 1.00 66.66 271 VAL A O 1
ATOM 2063 N N . PRO A 1 272 ? 35.767 -16.089 -4.298 1.00 67.09 272 PRO A N 1
ATOM 2064 C CA . PRO A 1 272 ? 36.491 -14.871 -3.926 1.00 67.34 272 PRO A CA 1
ATOM 2065 C C . PRO A 1 272 ? 35.565 -13.712 -3.595 1.00 67.85 272 PRO A C 1
ATOM 2066 O O . PRO A 1 272 ? 34.693 -13.378 -4.372 1.00 67.42 272 PRO A O 1
ATOM 2070 N N . ASN A 1 273 ? 35.765 -13.128 -2.423 1.00 68.79 273 ASN A N 1
ATOM 2071 C CA . ASN A 1 273 ? 36.776 -13.644 -1.509 1.00 69.79 273 ASN A CA 1
ATOM 2072 C C . ASN A 1 273 ? 36.267 -14.863 -0.778 1.00 70.35 273 ASN A C 1
ATOM 2073 O O . ASN A 1 273 ? 35.091 -15.194 -0.861 1.00 69.99 273 ASN A O 1
ATOM 2078 N N . LYS A 1 274 ? 37.160 -15.533 -0.057 1.00 71.34 274 LYS A N 1
ATOM 2079 C CA . LYS A 1 274 ? 36.830 -16.797 0.589 1.00 72.45 274 LYS A CA 1
ATOM 2080 C C . LYS A 1 274 ? 35.598 -16.657 1.478 1.00 73.10 274 LYS A C 1
ATOM 2081 O O . LYS A 1 274 ? 35.583 -15.854 2.411 1.00 72.53 274 LYS A O 1
ATOM 2087 N N . GLU A 1 275 ? 34.568 -17.442 1.181 1.00 74.05 275 GLU A N 1
ATOM 2088 C CA . GLU A 1 275 ? 33.207 -17.104 1.580 1.00 74.91 275 GLU A CA 1
ATOM 2089 C C . GLU A 1 275 ? 32.977 -17.396 3.059 1.00 74.96 275 GLU A C 1
ATOM 2090 O O . GLU A 1 275 ? 32.142 -16.762 3.704 1.00 74.51 275 GLU A O 1
ATOM 2096 N N . ALA A 1 276 ? 33.724 -18.358 3.591 1.00 75.37 276 ALA A N 1
ATOM 2097 C CA . ALA A 1 276 ? 33.736 -18.614 5.026 1.00 75.46 276 ALA A CA 1
ATOM 2098 C C . ALA A 1 276 ? 34.823 -17.801 5.722 1.00 75.46 276 ALA A C 1
ATOM 2099 O O . ALA A 1 276 ? 34.686 -17.436 6.890 1.00 75.31 276 ALA A O 1
ATOM 2101 N N . LYS A 1 277 ? 35.901 -17.520 4.997 1.00 75.52 277 LYS A N 1
ATOM 2102 C CA . LYS A 1 277 ? 36.984 -16.698 5.523 1.00 75.03 277 LYS A CA 1
ATOM 2103 C C . LYS A 1 277 ? 36.444 -15.453 6.219 1.00 74.79 277 LYS A C 1
ATOM 2104 O O . LYS A 1 277 ? 36.655 -15.258 7.416 1.00 75.42 277 LYS A O 1
ATOM 2110 N N . LYS A 1 278 ? 35.746 -14.613 5.461 1.00 73.89 278 LYS A N 1
ATOM 2111 C CA . LYS A 1 278 ? 35.958 -13.172 5.519 1.00 73.17 278 LYS A CA 1
ATOM 2112 C C . LYS A 1 278 ? 34.924 -12.497 6.414 1.00 72.56 278 LYS A C 1
ATOM 2113 O O . LYS A 1 278 ? 34.751 -11.279 6.369 1.00 72.29 278 LYS A O 1
ATOM 2119 N N . LYS A 1 279 ? 34.240 -13.296 7.225 1.00 71.39 279 LYS A N 1
ATOM 2120 C CA . LYS A 1 279 ? 33.590 -12.791 8.429 1.00 70.41 279 LYS A CA 1
ATOM 2121 C C . LYS A 1 279 ? 33.421 -13.894 9.469 1.00 69.37 279 LYS A C 1
ATOM 2122 O O . LYS A 1 279 ? 32.480 -14.684 9.402 1.00 69.23 279 LYS A O 1
ATOM 2128 N N . ASP A 1 280 ? 34.340 -13.942 10.428 1.00 67.60 280 ASP A N 1
ATOM 2129 C CA . ASP A 1 280 ? 34.237 -14.906 11.568 1.00 65.94 280 ASP A CA 1
ATOM 2130 C C . ASP A 1 280 ? 34.181 -14.456 13.071 1.00 64.17 280 ASP A C 1
ATOM 2131 O O . ASP A 1 280 ? 34.211 -13.271 13.390 1.00 63.79 280 ASP A O 1
ATOM 2136 N N . ILE A 1 281 ? 34.055 -15.439 13.957 1.00 61.99 281 ILE A N 1
ATOM 2137 C CA . ILE A 1 281 ? 33.987 -15.263 15.391 1.00 60.20 281 ILE A CA 1
ATOM 2138 C C . ILE A 1 281 ? 35.092 -16.149 16.049 1.00 58.96 281 ILE A C 1
ATOM 2139 O O . ILE A 1 281 ? 35.210 -17.318 15.706 1.00 58.51 281 ILE A O 1
ATOM 2144 N N . VAL A 1 282 ? 35.918 -15.582 16.949 1.00 57.50 282 VAL A N 1
ATOM 2145 C CA . VAL A 1 282 ? 36.970 -16.345 17.712 1.00 55.28 282 VAL A CA 1
ATOM 2146 C C . VAL A 1 282 ? 36.868 -16.098 19.263 1.00 54.71 282 VAL A C 1
ATOM 2147 O O . VAL A 1 282 ? 36.006 -15.276 19.653 1.00 55.16 282 VAL A O 1
ATOM 2151 N N . LEU A 1 283 ? 37.704 -16.756 20.110 1.00 53.02 283 LEU A N 1
ATOM 2152 C CA . LEU A 1 283 ? 37.674 -16.672 21.607 1.00 50.91 283 LEU A CA 1
ATOM 2153 C C . LEU A 1 283 ? 39.015 -16.678 22.354 1.00 49.88 283 LEU A C 1
ATOM 2154 O O . LEU A 1 283 ? 40.007 -16.884 21.729 1.00 49.69 283 LEU A O 1
ATOM 2159 N N . ASP A 1 284 ? 39.040 -16.419 23.680 1.00 48.89 284 ASP A N 1
ATOM 2160 C CA . ASP A 1 284 ? 40.286 -16.402 24.535 1.00 47.73 284 ASP A CA 1
ATOM 2161 C C . ASP A 1 284 ? 40.105 -16.807 26.053 1.00 47.14 284 ASP A C 1
ATOM 2162 O O . ASP A 1 284 ? 39.515 -17.843 26.284 1.00 48.36 284 ASP A O 1
ATOM 2167 N N . ASP A 1 285 ? 40.574 -16.049 27.073 1.00 45.08 285 ASP A N 1
ATOM 2168 C CA . ASP A 1 285 ? 40.072 -16.263 28.490 1.00 42.69 285 ASP A CA 1
ATOM 2169 C C . ASP A 1 285 ? 40.746 -15.766 29.812 1.00 41.67 285 ASP A C 1
ATOM 2170 O O . ASP A 1 285 ? 41.748 -16.290 30.216 1.00 40.78 285 ASP A O 1
ATOM 2175 N N . ILE A 1 286 ? 40.125 -14.818 30.517 1.00 40.03 286 ILE A N 1
ATOM 2176 C CA . ILE A 1 286 ? 40.748 -14.083 31.648 1.00 38.93 286 ILE A CA 1
ATOM 2177 C C . ILE A 1 286 ? 40.195 -14.180 33.080 1.00 38.88 286 ILE A C 1
ATOM 2178 O O . ILE A 1 286 ? 38.996 -14.167 33.277 1.00 38.53 286 ILE A O 1
ATOM 2183 N N . VAL A 1 287 ? 41.100 -14.201 34.069 1.00 39.27 287 VAL A N 1
ATOM 2184 C CA . VAL A 1 287 ? 40.776 -14.334 35.494 1.00 39.59 287 VAL A CA 1
ATOM 2185 C C . VAL A 1 287 ? 41.074 -13.114 36.352 1.00 40.71 287 VAL A C 1
ATOM 2186 O O . VAL A 1 287 ? 42.207 -12.664 36.478 1.00 40.96 287 VAL A O 1
ATOM 2190 N N . ILE A 1 288 ? 40.005 -12.573 36.908 1.00 41.63 288 ILE A N 1
ATOM 2191 C CA . ILE A 1 288 ? 40.052 -11.376 37.681 1.00 42.67 288 ILE A CA 1
ATOM 2192 C C . ILE A 1 288 ? 39.769 -11.710 39.144 1.00 43.76 288 ILE A C 1
ATOM 2193 O O . ILE A 1 288 ? 38.721 -12.294 39.469 1.00 44.43 288 ILE A O 1
ATOM 2198 N N . ASP A 1 289 ? 40.710 -11.358 40.015 1.00 44.33 289 ASP A N 1
ATOM 2199 C CA . ASP A 1 289 ? 40.506 -11.425 41.449 1.00 45.25 289 ASP A CA 1
ATOM 2200 C C . ASP A 1 289 ? 39.559 -10.327 41.913 1.00 46.55 289 ASP A C 1
ATOM 2201 O O . ASP A 1 289 ? 39.931 -9.146 41.919 1.00 47.79 289 ASP A O 1
ATOM 2206 N N . LEU A 1 290 ? 38.340 -10.672 42.307 1.00 46.98 290 LEU A N 1
ATOM 2207 C CA . LEU A 1 290 ? 37.648 -9.796 43.222 1.00 47.42 290 LEU A CA 1
ATOM 2208 C C . LEU A 1 290 ? 38.589 -9.843 44.439 1.00 49.15 290 LEU A C 1
ATOM 2209 O O . LEU A 1 290 ? 38.936 -10.949 44.976 1.00 49.58 290 LEU A O 1
ATOM 2214 N N . LYS A 1 291 ? 39.115 -8.682 44.828 1.00 49.81 291 LYS A N 1
ATOM 2215 C CA . LYS A 1 291 ? 40.039 -8.707 45.965 1.00 50.44 291 LYS A CA 1
ATOM 2216 C C . LYS A 1 291 ? 39.885 -7.452 46.789 1.00 51.21 291 LYS A C 1
ATOM 2217 O O . LYS A 1 291 ? 39.101 -7.447 47.743 1.00 52.39 291 LYS A O 1
#

InterPro domains:
  IPR025436 Domain of unknown function DUF4179 [PF13786] (43-136)
  IPR040680 Domain of unknown function DUF5643 [PF18705] (227-340)

Sequence (283 aa):
PIVGDIFRFLDNGRTGLYENYKEFSTELNMTRESNGVKVTINDVISDGRTLSITYSLESEQDLGDDPIILGGLDIMDAHGSSGSGKMTKVTEKKYVGMVTTTHHDSNKKDKVNFRWNIEGIEIPDRKKSIQGHWNFALTVKSMDSKERTIGGSSEKEGIKANMEKVAMSPVSFILYYNQEVSKGARKEWDSVDVELTVKDDLGNDYSGEGNGGSGNDPYNIRWSATFQKLNENATKLIVTPRVHLRVHGGVEYVNGKEKKIEVPNKEAKKKDIVLDDIVIDLK

Radius of gyration: 22.17 Å; Cα contacts (8 Å, |Δi|>4): 673; chains: 1; bounding box: 53×52×58 Å

B-factor: mean 39.11, std 12.68, range [9.83, 81.85]

Foldseek 3Di:
DLDDQVQQVPADDPGFQSVCQQVVWDFDQDWFDDDQKIKTWGTWAAQLFKIKIKIKIFGPDFLPFDKDFAFDKAWDPQPAKFWDKDKGDSDRGMIMMMIMMGGPDVGGDQKTWIKTWTAWIHSVVVPGIRGDITMDTDIDGHADKDKDFDWKKQDPPQKIKIWTMKIAGQWKIKTKIKMDHHPVRVVLFPDKDKDKWKDFPPPDTWDKAWRDWDDPDSTTIITMIMTGRDDPPTFKMKMKIKIWTADDDDKDWDCPPPNDTAIVVGPVPGIGIDMDIDMDGPD

Organism: Bacillus anthracis (NCBI:txid1392)

Nearest PDB structures (foldseek):
  3fbq-assembly1_A  TM=1.004E+00  e=9.888E-52  Bacillus anthracis str. Sterne
  4hh8-assembly1_A  TM=2.692E-01  e=7.851E-02  Bos taurus
  4f9l-assembly1_B  TM=2.494E-01  e=2.449E-01  Homo sapiens
  4kdt-assembly1_D  TM=4.151E-01  e=8.622E+00  Homo sapiens

CATH classification: 2.60.40.1630 (+1 more: 2.60.40.1640)

Secondary structure (DSSP, 8-state):
--SS-HHHHT--SS--GGGGHHHHSEEEEEEEEETTEEEEEEEEEE-SSEEEEEEEEEESS---S--EEEEEEEETT-SSEEEEEEEEEEETTEEEEEEEEEE--SS--SEEEEEEEEEEEEETTTTEEEEEEEEEEEEEEPPP-EEEE---EE--SSEEEEEEEEEE-SSEEEEEEEEEE-HHHHHH-S--EEEEEEEETTS-EE-EEEEEEEESSSS-EEEEEEEE---TT--EEEEEEEEE-----S-----BTTTB---SS-TTTTS-EE---EEEE--